Protein AF-A0A352SFR4-F1 (afdb_monomer)

Sequence (234 aa):
MTEWIQKQYVVAGIAAVCLVSMLVKCLIRHKYRAMLREVQDMGHSKHKLVKSMVMKFDACYKLKMGVPNVSLFVKKYLWHYRMMGLYMKTWENINGFCLVIVMAGSMASGIFAMMQGMSAAIVFSQLLAGVFA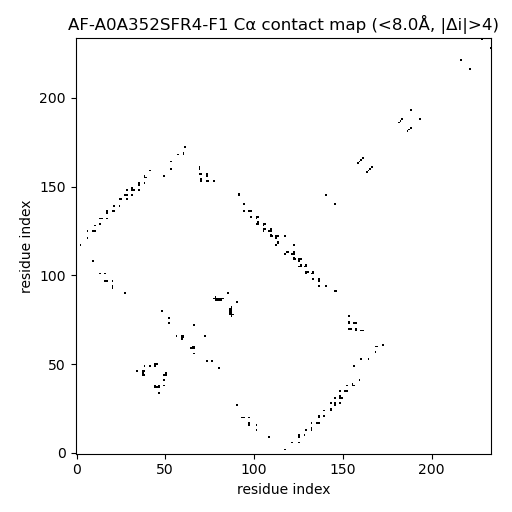TGVLLLIEYIANTSNLFDMLQVDITDYLENICKPRLENELFHAEHLSEYQREYFDKTPEQKVVDLDFSKKKTEPKKLTSEDLTFTKEEESVIREVIQEYLG

Secondary structure (DSSP, 8-state):
-HHHHHHHHHHHHHHHHHHHHHHHHHHHHHHHHHHHHHHHTTTT---HHHHHHHHHHHHHHHTT---S-HHHHHHHHHHT-EETTEEHHHHHHHHHHHHHHHHHHHHHHHHHHHHTT--HHHHHHHHHHHHHHHHHHHHHHHHH-HHHHHHHHHHHHHHHIIIIIHHHHHHHHHHHHHHHHHHHHHTSS-HHHHHHHHHHHTTS-------TT-----HHHHHHHHHHHHHHH-

Nearest PDB structures (foldseek):
  3ja6-assembly1_I  TM=2.612E-01  e=2.210E+00  Escherichia coli
  9csi-assembly1_A  TM=3.077E-01  e=6.516E+00  Acinetobacter baumannii

pLDDT: mean 76.62, std 15.19, range [31.52, 92.5]

Solvent-accessible surface area (backbone atoms only — not comparable to full-atom values): 13323 Å² total; per-residue (Å²): 112,68,70,62,54,53,52,50,53,54,54,51,49,55,51,49,52,53,50,50,53,51,53,52,49,50,52,50,45,52,51,51,51,52,50,44,57,40,52,77,41,57,93,78,36,82,48,68,67,61,50,51,51,53,53,53,53,50,51,32,50,75,69,72,48,69,74,92,53,55,62,61,52,50,50,56,55,57,56,71,35,59,58,95,85,39,39,51,68,55,66,67,47,47,60,59,54,50,42,52,52,44,48,54,49,21,53,52,51,26,52,52,36,53,76,72,67,50,61,68,70,59,32,51,51,42,41,50,50,26,56,51,50,43,53,51,52,51,49,50,50,65,72,57,39,58,65,60,55,50,53,50,44,53,49,53,53,32,48,47,44,62,72,50,47,44,56,53,51,50,50,54,49,52,52,51,50,52,52,50,50,51,45,47,70,72,68,66,51,52,72,72,55,55,56,53,52,57,62,64,60,73,78,69,82,88,87,83,90,80,77,97,78,84,81,80,72,51,78,65,57,56,48,53,54,49,50,53,49,49,68,77,74,100

Mean predicted aligned error: 14.7 Å

Radius of gyration: 34.77 Å; Cα contacts (8 Å, |Δi|>4): 137; chains: 1; bounding box: 80×28×108 Å

Structure (mmCIF, N/CA/C/O backbone):
data_AF-A0A352SFR4-F1
#
_entry.id   AF-A0A352SFR4-F1
#
loop_
_atom_site.group_PDB
_atom_site.id
_atom_site.type_symbol
_atom_site.label_atom_id
_atom_site.label_alt_id
_atom_site.label_comp_id
_atom_site.label_asym_id
_atom_site.label_entity_id
_atom_site.label_seq_id
_atom_site.pdbx_PDB_ins_code
_atom_site.Cartn_x
_atom_site.Cartn_y
_atom_site.Cartn_z
_atom_site.occupancy
_atom_site.B_iso_or_equiv
_atom_site.auth_seq_id
_atom_site.auth_comp_id
_atom_site.auth_asym_id
_atom_site.auth_atom_id
_atom_site.pdbx_PDB_model_num
ATOM 1 N N . MET A 1 1 ? 17.478 -5.584 -39.159 1.00 59.16 1 MET A N 1
ATOM 2 C CA . MET A 1 1 ? 16.161 -6.091 -38.693 1.00 59.16 1 MET A CA 1
ATOM 3 C C . MET A 1 1 ? 16.212 -6.612 -37.261 1.00 59.16 1 MET A C 1
ATOM 5 O O . MET A 1 1 ? 15.354 -6.239 -36.474 1.00 59.16 1 MET A O 1
ATOM 9 N N . THR A 1 2 ? 17.212 -7.417 -36.897 1.00 67.75 2 THR A N 1
ATOM 10 C CA . THR A 1 2 ? 17.372 -7.997 -35.550 1.00 67.75 2 THR A CA 1
ATOM 11 C C . THR A 1 2 ? 17.433 -6.952 -34.427 1.00 67.75 2 THR A C 1
ATOM 13 O O . THR A 1 2 ? 16.747 -7.108 -33.424 1.00 67.75 2 THR A O 1
ATOM 16 N N . GLU A 1 3 ? 18.148 -5.839 -34.620 1.00 66.38 3 GLU A N 1
ATOM 17 C CA . GLU A 1 3 ? 18.235 -4.748 -33.630 1.00 66.38 3 GLU A CA 1
ATOM 18 C C . GLU A 1 3 ? 16.887 -4.066 -33.331 1.00 66.38 3 GLU A C 1
ATOM 20 O O . GLU A 1 3 ? 16.575 -3.747 -32.183 1.00 66.38 3 GLU A O 1
ATOM 25 N N . TRP A 1 4 ? 16.054 -3.873 -34.358 1.00 67.44 4 TRP A N 1
ATOM 26 C CA . TRP A 1 4 ? 14.721 -3.275 -34.221 1.00 67.44 4 TRP A CA 1
ATOM 27 C C . TRP A 1 4 ? 13.765 -4.180 -33.446 1.00 67.44 4 TRP A C 1
ATOM 29 O O . TRP A 1 4 ? 12.994 -3.707 -32.613 1.00 67.44 4 TRP A O 1
ATOM 39 N N . ILE A 1 5 ? 13.858 -5.483 -33.696 1.00 72.31 5 ILE A N 1
ATOM 40 C CA . ILE A 1 5 ? 13.072 -6.507 -33.011 1.00 72.31 5 ILE A CA 1
ATOM 41 C C . ILE A 1 5 ? 13.469 -6.570 -31.527 1.00 72.31 5 ILE A C 1
ATOM 43 O O . ILE A 1 5 ? 12.603 -6.536 -30.655 1.00 72.31 5 ILE A O 1
ATOM 47 N N . GLN A 1 6 ? 14.771 -6.562 -31.222 1.00 69.06 6 GLN A N 1
ATOM 48 C CA . GLN A 1 6 ? 15.274 -6.552 -29.842 1.00 69.06 6 GLN A CA 1
ATOM 49 C C . GLN A 1 6 ? 14.828 -5.304 -29.065 1.00 69.06 6 GLN A C 1
ATOM 51 O O . GLN A 1 6 ? 14.366 -5.412 -27.929 1.00 69.06 6 GLN A O 1
ATOM 56 N N . LYS A 1 7 ? 14.878 -4.122 -29.692 1.00 72.31 7 LYS A N 1
ATOM 57 C CA . LYS A 1 7 ? 14.387 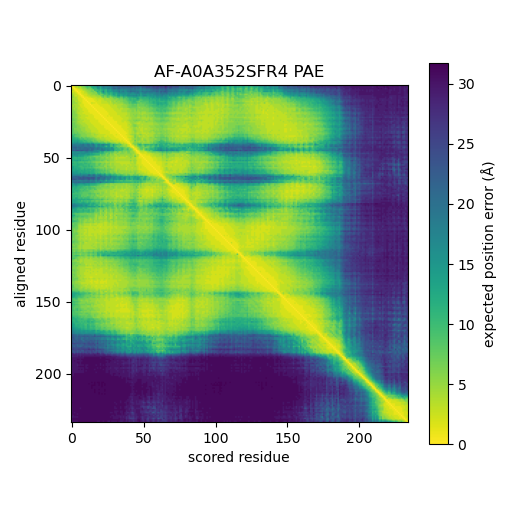-2.875 -29.086 1.00 72.31 7 LYS A CA 1
ATOM 58 C C . LYS A 1 7 ? 12.903 -2.960 -28.708 1.00 72.31 7 LYS A C 1
ATOM 60 O O . LYS A 1 7 ? 12.532 -2.536 -27.615 1.00 72.31 7 LYS A O 1
ATOM 65 N N . GLN A 1 8 ? 12.064 -3.514 -29.586 1.00 78.12 8 GLN A N 1
ATOM 66 C CA . GLN A 1 8 ? 10.624 -3.652 -29.340 1.00 78.12 8 GLN A CA 1
ATOM 67 C C . GLN A 1 8 ? 10.320 -4.596 -28.171 1.00 78.12 8 GLN A C 1
ATOM 69 O O . GLN A 1 8 ? 9.491 -4.256 -27.331 1.00 78.12 8 GLN A O 1
ATOM 74 N N . TYR A 1 9 ? 11.026 -5.725 -28.049 1.00 82.31 9 TYR A N 1
ATOM 75 C CA . TYR A 1 9 ? 10.818 -6.653 -26.930 1.00 82.31 9 TYR A CA 1
ATOM 76 C C . TYR A 1 9 ? 11.185 -6.052 -25.570 1.00 82.31 9 TYR A C 1
ATOM 78 O O . TYR A 1 9 ? 10.437 -6.225 -24.610 1.00 82.31 9 TYR A O 1
ATOM 86 N N . VAL A 1 10 ? 12.298 -5.314 -25.480 1.00 79.12 10 VAL A N 1
ATOM 87 C CA . VAL A 1 10 ? 12.719 -4.673 -24.219 1.00 79.12 10 VAL A CA 1
ATOM 88 C C . VAL A 1 10 ? 11.710 -3.609 -23.787 1.00 79.12 10 VAL A C 1
ATOM 90 O O . VAL A 1 10 ? 11.284 -3.592 -22.633 1.00 79.12 10 VAL A O 1
ATOM 93 N N . VAL A 1 11 ? 11.275 -2.753 -24.716 1.00 81.94 11 VAL A N 1
ATOM 94 C CA . VAL A 1 11 ? 10.284 -1.705 -24.427 1.00 81.94 11 VAL A CA 1
ATOM 95 C C . VAL A 1 11 ? 8.928 -2.313 -24.062 1.00 81.94 11 VAL A C 1
ATOM 97 O O . VAL A 1 11 ? 8.312 -1.877 -23.091 1.00 81.94 11 VAL A O 1
ATOM 100 N N . ALA A 1 12 ? 8.485 -3.351 -24.777 1.00 86.44 12 ALA A N 1
ATOM 101 C CA . ALA A 1 12 ? 7.255 -4.070 -24.454 1.00 86.44 12 ALA A CA 1
ATOM 102 C C . ALA A 1 12 ? 7.324 -4.735 -23.070 1.00 86.44 12 ALA A C 1
ATOM 104 O O . ALA A 1 12 ? 6.354 -4.678 -22.318 1.00 86.44 12 ALA A O 1
ATOM 105 N N . GLY A 1 13 ? 8.476 -5.305 -22.702 1.00 86.25 13 GLY A N 1
ATOM 106 C CA . GLY A 1 13 ? 8.706 -5.883 -21.379 1.00 86.25 13 GLY A CA 1
ATOM 107 C C . GLY A 1 13 ? 8.607 -4.846 -20.259 1.00 86.25 13 GLY A C 1
ATOM 108 O O . GLY A 1 13 ? 7.890 -5.061 -19.285 1.00 86.25 13 GLY A O 1
ATOM 109 N N . ILE A 1 14 ? 9.258 -3.688 -20.420 1.00 86.25 14 ILE A N 1
ATOM 110 C CA . ILE A 1 14 ? 9.179 -2.581 -19.452 1.00 86.25 14 ILE A CA 1
ATOM 111 C C . ILE A 1 14 ? 7.734 -2.076 -19.327 1.00 86.25 14 ILE A C 1
ATOM 113 O O . ILE A 1 14 ? 7.227 -1.923 -18.215 1.00 86.25 14 ILE A O 1
ATOM 117 N N . ALA A 1 15 ? 7.044 -1.877 -20.453 1.00 87.44 15 ALA A N 1
ATOM 118 C CA . ALA A 1 15 ? 5.648 -1.450 -20.461 1.00 87.44 15 ALA A CA 1
ATOM 119 C C . ALA A 1 15 ? 4.730 -2.466 -19.760 1.00 87.44 15 ALA A C 1
ATOM 121 O O . ALA A 1 15 ? 3.868 -2.073 -18.974 1.00 87.44 15 ALA A O 1
ATOM 122 N N . ALA A 1 16 ? 4.939 -3.766 -19.986 1.00 89.56 16 ALA A N 1
ATOM 123 C CA . ALA A 1 16 ? 4.186 -4.826 -19.323 1.00 89.56 16 ALA A CA 1
ATOM 124 C C . ALA A 1 16 ? 4.398 -4.813 -17.802 1.00 89.56 16 ALA A C 1
ATOM 126 O O . ALA A 1 16 ? 3.421 -4.887 -17.057 1.00 89.56 16 ALA A O 1
ATOM 127 N N . VAL A 1 17 ? 5.640 -4.649 -17.330 1.00 87.50 17 VAL A N 1
ATOM 128 C CA . VAL A 1 17 ? 5.937 -4.528 -15.892 1.00 87.50 17 VAL A CA 1
ATOM 129 C C . VAL A 1 17 ? 5.215 -3.320 -15.298 1.00 87.50 17 VAL A C 1
ATOM 131 O O . VAL A 1 17 ? 4.518 -3.469 -14.297 1.00 87.50 17 VAL A O 1
ATOM 134 N N . CYS A 1 18 ? 5.291 -2.151 -15.941 1.00 88.19 18 CYS A N 1
ATOM 135 C CA . CYS A 1 18 ? 4.589 -0.953 -15.480 1.00 88.19 18 CYS A CA 1
ATOM 136 C C . CYS A 1 18 ? 3.066 -1.146 -15.413 1.00 88.19 18 CYS A C 1
ATOM 138 O O . CYS A 1 18 ? 2.442 -0.754 -14.425 1.00 88.19 18 CYS A O 1
ATOM 140 N N . LEU A 1 19 ? 2.465 -1.777 -16.427 1.00 89.50 19 LEU A N 1
ATOM 141 C CA . LEU A 1 19 ? 1.029 -2.067 -16.449 1.00 89.50 19 LEU A CA 1
ATOM 142 C C . LEU A 1 19 ? 0.624 -3.027 -15.325 1.00 89.50 19 LEU A C 1
ATOM 144 O O . LEU A 1 19 ? -0.366 -2.778 -14.637 1.00 89.50 19 LEU A O 1
ATOM 148 N N . VAL A 1 20 ? 1.396 -4.089 -15.092 1.00 89.88 20 VAL A N 1
ATOM 149 C CA . VAL A 1 20 ? 1.134 -5.038 -14.000 1.00 89.88 20 VAL A CA 1
ATOM 150 C C . VAL A 1 20 ? 1.252 -4.346 -12.641 1.00 89.88 20 VAL A C 1
ATOM 152 O O . VAL A 1 20 ? 0.348 -4.482 -11.815 1.00 89.88 20 VAL A O 1
ATOM 155 N N . SER A 1 21 ? 2.298 -3.546 -12.417 1.00 87.06 21 SER A N 1
ATOM 156 C CA . SER A 1 21 ? 2.463 -2.762 -11.184 1.00 87.06 21 SER A CA 1
ATOM 157 C C . SER A 1 21 ? 1.282 -1.816 -10.947 1.00 87.06 21 SER A C 1
ATOM 159 O O . SER A 1 21 ? 0.776 -1.725 -9.825 1.00 87.06 21 SER A O 1
ATOM 161 N N . MET A 1 22 ? 0.791 -1.161 -12.005 1.00 88.44 22 MET A N 1
ATOM 162 C CA . MET A 1 22 ? -0.379 -0.284 -11.946 1.00 88.44 22 MET A CA 1
ATOM 163 C C . MET A 1 22 ? -1.651 -1.047 -11.555 1.00 88.44 22 MET A C 1
ATOM 165 O O . MET A 1 22 ? -2.373 -0.617 -10.652 1.00 88.44 22 MET A O 1
ATOM 169 N N . LEU A 1 23 ? -1.923 -2.187 -12.199 1.00 89.88 23 LEU A N 1
ATOM 170 C CA . LEU A 1 23 ? -3.093 -3.019 -11.901 1.00 89.88 23 LEU A CA 1
ATOM 171 C C . LEU A 1 23 ? -3.065 -3.517 -10.455 1.00 89.88 23 LEU A C 1
ATOM 173 O O . LEU A 1 23 ? -4.061 -3.400 -9.741 1.00 89.88 23 LEU A O 1
ATOM 177 N N . VAL A 1 24 ? -1.910 -3.999 -9.993 1.00 88.25 24 VAL A N 1
ATOM 178 C CA . VAL A 1 24 ? -1.715 -4.458 -8.613 1.00 88.25 24 VAL A CA 1
ATOM 179 C C . VAL A 1 24 ? -1.987 -3.326 -7.616 1.00 88.25 24 VAL A C 1
ATOM 181 O O . VAL A 1 24 ? -2.780 -3.508 -6.691 1.00 88.25 24 VAL A O 1
ATOM 184 N N . LYS A 1 25 ? -1.426 -2.125 -7.821 1.00 87.00 25 LYS A N 1
ATOM 185 C CA . LYS A 1 25 ? -1.688 -0.958 -6.954 1.00 87.00 25 LYS A CA 1
ATOM 186 C C . LYS A 1 25 ? -3.152 -0.524 -6.977 1.00 87.00 25 LYS A C 1
ATOM 188 O O . LYS A 1 25 ? -3.695 -0.175 -5.928 1.00 87.00 25 LYS A O 1
ATOM 193 N N . CYS A 1 26 ? -3.812 -0.595 -8.131 1.00 87.81 26 CYS A N 1
ATOM 194 C CA . CYS A 1 26 ? -5.237 -0.301 -8.246 1.00 87.81 26 CYS A CA 1
ATOM 195 C C . CYS A 1 26 ? -6.083 -1.276 -7.407 1.00 87.81 26 CYS A C 1
ATOM 197 O O . CYS A 1 26 ? -6.937 -0.844 -6.627 1.00 87.81 26 CYS A O 1
ATOM 199 N N . LEU A 1 27 ? -5.790 -2.580 -7.483 1.00 88.50 27 LEU A N 1
ATOM 200 C CA . LEU A 1 27 ? -6.461 -3.606 -6.680 1.00 88.50 27 LEU A CA 1
ATOM 201 C C . LEU A 1 27 ? -6.234 -3.399 -5.179 1.00 88.50 27 LEU A C 1
ATOM 203 O O . LEU A 1 27 ? -7.194 -3.444 -4.408 1.00 88.50 27 LEU A O 1
ATOM 207 N N . ILE A 1 28 ? -4.995 -3.122 -4.761 1.00 87.94 28 ILE A N 1
ATOM 208 C CA . ILE A 1 28 ? -4.659 -2.843 -3.356 1.00 87.94 28 ILE A CA 1
ATOM 209 C C . ILE A 1 28 ? -5.445 -1.631 -2.868 1.00 87.94 28 ILE A C 1
ATOM 211 O O . ILE A 1 28 ? -6.149 -1.717 -1.866 1.00 87.94 28 ILE A O 1
ATOM 215 N N . ARG A 1 29 ? -5.403 -0.515 -3.603 1.00 87.31 29 ARG A N 1
ATOM 216 C CA . ARG A 1 29 ? -6.140 0.702 -3.249 1.00 87.31 29 ARG A CA 1
ATOM 217 C C . ARG A 1 29 ? -7.638 0.442 -3.125 1.00 87.31 29 ARG A C 1
ATOM 219 O O . ARG A 1 29 ? -8.268 0.942 -2.194 1.00 87.31 29 ARG A O 1
ATOM 226 N N . HIS A 1 30 ? -8.213 -0.335 -4.041 1.00 87.50 30 HIS A N 1
ATOM 227 C CA . HIS A 1 30 ? -9.620 -0.713 -3.973 1.00 87.50 30 HIS A CA 1
ATOM 228 C C . HIS A 1 30 ? -9.925 -1.519 -2.701 1.00 87.50 30 HIS A C 1
ATOM 230 O O . HIS A 1 30 ? -10.881 -1.201 -1.996 1.00 87.50 30 HIS A O 1
ATOM 236 N N . LYS A 1 31 ? -9.087 -2.506 -2.356 1.00 86.12 31 LYS A N 1
ATOM 237 C CA . LYS A 1 31 ? -9.243 -3.306 -1.131 1.00 86.12 31 LYS A CA 1
ATOM 238 C C . LYS A 1 31 ? -9.077 -2.479 0.141 1.00 86.12 31 LYS A C 1
ATOM 240 O O . LYS A 1 31 ? -9.893 -2.623 1.044 1.00 86.12 31 LYS A O 1
ATOM 245 N N . TYR A 1 32 ? -8.096 -1.581 0.196 1.00 86.69 32 TYR A N 1
ATOM 246 C CA . TYR A 1 32 ? -7.936 -0.655 1.319 1.00 86.69 32 TYR A CA 1
ATOM 247 C C . TYR A 1 32 ? -9.144 0.269 1.467 1.00 86.69 32 TYR A C 1
ATOM 249 O O . TYR A 1 32 ? -9.627 0.446 2.576 1.00 86.69 32 TYR A O 1
ATOM 257 N N . ARG A 1 33 ? -9.686 0.818 0.371 1.00 86.00 33 ARG A N 1
ATOM 258 C CA . ARG A 1 33 ? -10.904 1.641 0.438 1.00 86.00 33 ARG A CA 1
ATOM 259 C C . ARG A 1 33 ? -12.130 0.854 0.885 1.00 86.00 33 ARG A C 1
ATOM 261 O O . ARG A 1 33 ? -12.936 1.395 1.633 1.00 86.00 33 ARG A O 1
ATOM 268 N N . ALA A 1 34 ? -12.287 -0.386 0.427 1.00 86.69 34 ALA A N 1
ATOM 269 C CA . ALA A 1 34 ? -13.361 -1.255 0.896 1.00 86.69 34 ALA A CA 1
ATOM 270 C C . ALA A 1 34 ? -13.227 -1.511 2.404 1.00 86.69 34 ALA A C 1
ATOM 272 O O . ALA A 1 34 ? -14.179 -1.308 3.147 1.00 86.69 34 ALA A O 1
ATOM 273 N N . MET A 1 35 ? -12.014 -1.832 2.862 1.00 84.81 35 MET A N 1
ATOM 274 C CA . MET A 1 35 ? -11.723 -2.033 4.278 1.00 84.81 35 MET A CA 1
ATOM 275 C C . MET A 1 35 ? -11.953 -0.765 5.109 1.00 84.81 35 MET A C 1
ATOM 277 O O . MET A 1 35 ? -12.516 -0.856 6.190 1.00 84.81 35 MET A O 1
ATOM 281 N N . LEU A 1 36 ? -11.570 0.411 4.604 1.00 86.31 36 LEU A N 1
ATOM 282 C CA . LEU A 1 36 ? -11.782 1.689 5.286 1.00 86.31 36 LEU A CA 1
ATOM 283 C C . LEU A 1 36 ? -13.277 1.989 5.458 1.00 86.31 36 LEU A C 1
ATOM 285 O O . LEU A 1 36 ? -13.705 2.361 6.540 1.00 86.31 36 LEU A O 1
ATOM 289 N N . ARG A 1 37 ? -14.093 1.740 4.425 1.00 84.38 37 ARG A N 1
ATOM 290 C CA . ARG A 1 37 ? -15.559 1.865 4.523 1.00 84.38 37 ARG A CA 1
ATOM 291 C C . ARG A 1 37 ? -16.151 0.909 5.553 1.00 84.38 37 ARG A C 1
ATOM 293 O O . ARG A 1 37 ? -17.041 1.288 6.298 1.00 84.38 37 ARG A O 1
ATOM 300 N N . GLU A 1 38 ? -15.648 -0.322 5.603 1.00 84.69 38 GLU A N 1
ATOM 301 C CA . GLU A 1 38 ? -16.076 -1.307 6.599 1.00 84.69 38 GLU A CA 1
ATOM 302 C C . GLU A 1 38 ? -15.592 -0.962 8.014 1.00 84.69 38 GLU A C 1
ATOM 304 O O . GLU A 1 38 ? -16.205 -1.399 8.982 1.00 84.69 38 GLU A O 1
ATOM 309 N N . VAL A 1 39 ? -14.502 -0.207 8.153 1.00 82.12 39 VAL A N 1
ATOM 310 C CA . VAL A 1 39 ? -14.025 0.315 9.437 1.00 82.12 39 VAL A CA 1
ATOM 311 C C . VAL A 1 39 ? -14.860 1.506 9.896 1.00 82.12 39 VAL A C 1
ATOM 313 O O . VAL A 1 39 ? -15.164 1.598 11.074 1.00 82.12 39 VAL A O 1
ATOM 316 N N . GLN A 1 40 ? -15.299 2.380 8.996 1.00 80.56 40 GLN A N 1
ATOM 317 C CA . GLN A 1 40 ? -16.155 3.509 9.375 1.00 80.56 40 GLN A CA 1
ATOM 318 C C . GLN A 1 40 ? -17.490 3.065 9.998 1.00 80.56 40 GLN A C 1
ATOM 320 O O . GLN A 1 40 ? -18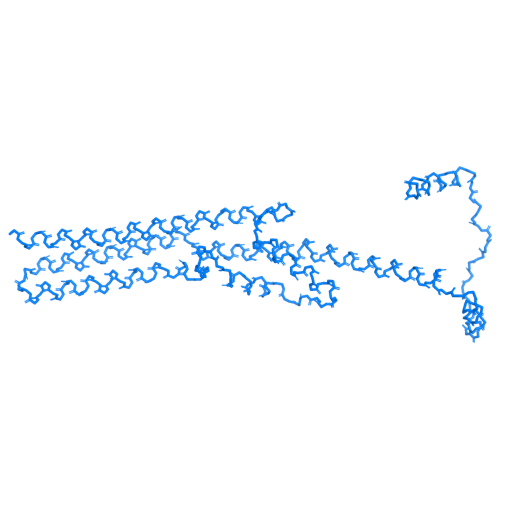.034 3.772 10.838 1.00 80.56 40 GLN A O 1
ATOM 325 N N . ASP A 1 41 ? -17.976 1.868 9.653 1.00 79.19 41 ASP A N 1
ATOM 326 C CA . ASP A 1 41 ? -19.139 1.226 10.279 1.00 79.19 41 ASP A CA 1
ATOM 327 C C . ASP A 1 41 ? -18.723 0.042 11.175 1.00 79.19 41 ASP A C 1
ATOM 329 O O . ASP A 1 41 ? -19.243 -1.068 11.071 1.00 79.19 41 ASP A O 1
ATOM 333 N N . MET A 1 42 ? -17.725 0.239 12.047 1.00 71.31 42 MET A N 1
ATOM 334 C CA . MET A 1 42 ? -17.212 -0.798 12.961 1.00 71.31 42 MET A CA 1
ATOM 335 C C . MET A 1 42 ? -18.290 -1.465 13.825 1.00 71.31 42 MET A C 1
ATOM 337 O O . MET A 1 42 ? -18.163 -2.654 14.126 1.00 71.31 42 MET A O 1
ATOM 341 N N . GLY A 1 43 ? -19.336 -0.722 14.207 1.00 67.12 43 GLY A N 1
ATOM 342 C CA . GLY A 1 43 ? -20.435 -1.220 15.038 1.00 67.12 43 GLY A CA 1
ATOM 343 C C . GLY A 1 43 ? -21.202 -2.378 14.393 1.00 67.12 43 GLY A C 1
ATOM 344 O O . GLY A 1 43 ? -21.587 -3.322 15.083 1.00 67.12 43 GLY A O 1
ATOM 345 N N . HIS A 1 44 ? -21.341 -2.361 13.063 1.00 64.81 44 HIS A N 1
ATOM 346 C CA . HIS A 1 44 ? -22.000 -3.416 12.283 1.00 64.81 44 HIS A CA 1
ATOM 347 C C . HIS A 1 44 ? -21.065 -4.126 11.287 1.00 64.81 44 HIS A C 1
ATOM 349 O O . HIS A 1 44 ? -21.499 -4.989 10.513 1.00 64.81 44 HIS A O 1
ATOM 355 N N . SER A 1 45 ? -19.770 -3.802 11.318 1.00 70.19 45 SER A N 1
ATOM 356 C CA . SER A 1 45 ? -18.777 -4.271 10.357 1.00 70.19 45 SER A CA 1
ATOM 357 C C . SER A 1 45 ? -18.664 -5.791 10.320 1.00 70.19 45 SER A C 1
ATOM 359 O O . SER A 1 45 ? -18.467 -6.470 11.332 1.00 70.19 45 SER A O 1
ATOM 361 N N . LYS A 1 46 ? -18.700 -6.341 9.104 1.00 61.81 46 LYS A N 1
ATOM 362 C CA . LYS A 1 46 ? -18.470 -7.770 8.849 1.00 61.81 46 LYS A CA 1
ATOM 363 C C . LYS A 1 46 ? -16.989 -8.104 8.637 1.00 61.81 46 LYS A C 1
ATOM 365 O O . LYS A 1 46 ? -16.657 -9.283 8.482 1.00 61.81 46 LYS A O 1
ATOM 370 N N . HIS A 1 47 ? -16.087 -7.116 8.641 1.00 77.00 47 HIS A N 1
ATOM 371 C CA . HIS A 1 47 ? -14.684 -7.362 8.320 1.00 77.00 47 HIS A CA 1
ATOM 372 C C . HIS A 1 47 ? -13.998 -8.215 9.396 1.00 77.00 47 HIS A C 1
ATOM 374 O O . HIS A 1 47 ? -13.926 -7.849 10.573 1.00 77.00 47 HIS A O 1
ATOM 380 N N . LYS A 1 48 ? -13.409 -9.346 8.987 1.00 80.12 48 LYS A N 1
ATOM 381 C CA . LYS A 1 48 ? -12.793 -10.326 9.901 1.00 80.12 48 LYS A CA 1
ATOM 382 C C . LYS A 1 48 ? -11.698 -9.721 10.791 1.00 80.12 48 LYS A C 1
ATOM 384 O O . LYS A 1 48 ? -11.599 -10.091 11.959 1.00 80.12 48 LYS A O 1
ATOM 389 N N . LEU A 1 49 ? -10.881 -8.805 10.260 1.00 78.31 49 LEU A N 1
ATOM 390 C CA . LEU A 1 49 ? -9.809 -8.163 11.035 1.00 78.31 49 LEU A CA 1
ATOM 391 C C . LEU A 1 49 ? -10.359 -7.239 12.120 1.00 78.31 49 LEU A C 1
ATOM 393 O O . LEU A 1 49 ? -9.899 -7.319 13.255 1.00 78.31 49 LEU A O 1
ATOM 397 N N . VAL A 1 50 ? -11.346 -6.410 11.781 1.00 80.44 50 VAL A N 1
ATOM 398 C CA . VAL A 1 50 ? -11.948 -5.450 12.715 1.00 80.44 50 VAL A CA 1
ATOM 399 C C . VAL A 1 50 ? -12.599 -6.206 13.858 1.00 80.44 50 VAL A C 1
ATOM 401 O O . VAL A 1 50 ? -12.254 -6.007 15.020 1.00 80.44 50 VAL A O 1
ATOM 404 N N . LYS A 1 51 ? -13.432 -7.190 13.511 1.00 83.38 51 LYS A N 1
ATOM 405 C CA . LYS A 1 51 ? -14.091 -8.064 14.476 1.00 83.38 51 LYS A CA 1
ATOM 406 C C . LYS A 1 51 ? -13.087 -8.772 15.389 1.00 83.38 51 LYS A C 1
ATOM 408 O O . LYS A 1 51 ? -13.298 -8.858 16.594 1.00 83.38 51 LYS A O 1
ATOM 413 N N . SER A 1 52 ? -11.979 -9.268 14.832 1.00 83.31 52 SER A N 1
ATOM 414 C CA . SER A 1 52 ? -10.932 -9.908 15.632 1.00 83.31 52 SER A CA 1
ATOM 415 C C . SER A 1 52 ? -10.210 -8.932 16.559 1.00 83.31 52 SER A C 1
ATOM 417 O O . SER A 1 52 ? -9.815 -9.361 17.639 1.00 83.31 52 SER A O 1
ATOM 419 N N . MET A 1 53 ? -9.984 -7.677 16.159 1.00 84.25 53 MET A N 1
ATOM 420 C CA . MET A 1 53 ? -9.376 -6.679 17.044 1.00 84.25 53 MET A CA 1
ATOM 421 C C . MET A 1 53 ? -10.322 -6.311 18.180 1.00 84.25 53 MET A C 1
ATOM 423 O O . MET A 1 53 ? -9.902 -6.369 19.330 1.00 84.25 53 MET A O 1
ATOM 427 N N . VAL A 1 54 ? -11.593 -6.033 17.872 1.00 84.56 54 VAL A N 1
ATOM 428 C CA . VAL A 1 54 ? -12.621 -5.716 18.875 1.00 84.56 54 VAL A CA 1
ATOM 429 C C . VAL A 1 54 ? -12.774 -6.865 19.875 1.00 84.56 54 VAL A C 1
ATOM 431 O O . VAL A 1 54 ? -12.723 -6.629 21.075 1.00 84.56 54 VAL A O 1
ATOM 434 N N . MET A 1 55 ? -12.856 -8.120 19.414 1.00 84.19 55 MET A N 1
ATOM 435 C CA . MET A 1 55 ? -12.933 -9.285 20.312 1.00 84.19 55 MET A CA 1
ATOM 436 C C . MET A 1 55 ? -11.708 -9.421 21.225 1.00 84.19 55 MET A C 1
ATOM 438 O O . MET A 1 55 ? -11.842 -9.768 22.395 1.00 84.19 55 MET A O 1
ATOM 442 N N . LYS A 1 56 ? -10.501 -9.167 20.707 1.00 83.62 56 LYS A N 1
ATOM 443 C CA . LYS A 1 56 ? -9.277 -9.228 21.520 1.00 83.62 56 LYS A CA 1
ATOM 444 C C . LYS A 1 56 ? -9.206 -8.088 22.529 1.00 83.62 56 LYS A C 1
ATOM 446 O O . LYS A 1 56 ? -8.735 -8.301 23.638 1.00 83.62 56 LYS A O 1
ATOM 451 N N . PHE A 1 57 ? -9.670 -6.906 22.138 1.00 85.06 57 PHE A N 1
ATOM 452 C CA . PHE A 1 57 ? -9.769 -5.749 23.017 1.00 85.06 57 PHE A CA 1
ATOM 453 C C . PHE A 1 57 ? -10.759 -6.012 24.160 1.00 85.06 57 PHE A C 1
ATOM 455 O O . PHE A 1 57 ? -10.416 -5.814 25.321 1.00 85.06 57 PHE A O 1
ATOM 462 N N . ASP A 1 58 ? -11.929 -6.571 23.841 1.00 83.50 58 ASP A N 1
ATOM 463 C CA . ASP A 1 58 ? -12.939 -6.983 24.820 1.00 83.50 58 ASP A CA 1
ATOM 464 C C . ASP A 1 58 ? -12.423 -8.044 25.797 1.00 83.50 58 ASP A C 1
ATOM 466 O O . ASP A 1 58 ? -12.551 -7.904 27.013 1.00 83.50 58 ASP A O 1
ATOM 470 N N . ALA A 1 59 ? -11.719 -9.057 25.290 1.00 83.19 59 ALA A N 1
ATOM 471 C CA . ALA A 1 59 ? -11.077 -10.054 26.139 1.00 83.19 59 ALA A CA 1
ATOM 472 C C . ALA A 1 59 ? -10.052 -9.443 27.116 1.00 83.19 59 ALA A C 1
ATOM 474 O O . ALA A 1 59 ? -9.996 -9.862 28.269 1.00 83.19 59 ALA A O 1
ATOM 475 N N . CYS A 1 60 ? -9.257 -8.449 26.696 1.00 81.50 60 CYS A N 1
ATOM 476 C CA . CYS A 1 60 ? -8.297 -7.780 27.583 1.00 81.50 60 CYS A CA 1
ATOM 477 C C . CYS A 1 60 ? -8.992 -7.053 28.746 1.00 81.50 60 CYS A C 1
ATOM 479 O O . CYS A 1 60 ? -8.595 -7.218 29.900 1.00 81.50 60 CYS A O 1
ATOM 481 N N . TYR A 1 61 ? -10.067 -6.319 28.455 1.00 81.25 61 TYR A N 1
ATOM 482 C CA . TYR A 1 61 ? -10.846 -5.605 29.469 1.00 81.25 61 TYR A CA 1
ATOM 483 C C . TYR A 1 61 ? -11.589 -6.554 30.418 1.00 81.25 61 TYR A C 1
ATOM 485 O O . TYR A 1 61 ? -11.552 -6.351 31.630 1.00 81.25 61 TYR A O 1
ATOM 493 N N . LYS A 1 62 ? -12.163 -7.654 29.910 1.00 77.12 62 LYS A N 1
ATOM 494 C CA . LYS A 1 62 ? -12.776 -8.708 30.743 1.00 77.12 62 LYS A CA 1
ATOM 495 C C . LYS A 1 62 ? -11.788 -9.374 31.701 1.00 77.12 62 LYS A C 1
ATOM 497 O O . LYS A 1 62 ? -12.169 -9.781 32.792 1.00 77.12 62 LYS A O 1
ATOM 502 N N . LEU A 1 63 ? -10.513 -9.457 31.322 1.00 76.94 63 LEU A N 1
ATOM 503 C CA . LEU A 1 63 ? -9.435 -9.974 32.172 1.00 76.94 63 LEU A CA 1
ATOM 504 C C . LEU A 1 63 ? -8.886 -8.931 33.166 1.00 76.94 63 LEU A C 1
ATOM 506 O O . LEU A 1 63 ? -7.857 -9.182 33.790 1.00 76.94 63 LEU A O 1
ATOM 510 N N . LYS A 1 64 ? -9.527 -7.756 33.294 1.00 66.56 64 LYS A N 1
ATOM 511 C CA . LYS A 1 64 ? -9.071 -6.596 34.089 1.00 66.56 64 LYS A CA 1
ATOM 512 C C . LYS A 1 64 ? -7.661 -6.098 33.731 1.00 66.56 64 LYS A C 1
ATOM 514 O O . LYS A 1 64 ? -7.069 -5.303 34.457 1.00 66.56 64 LYS A O 1
ATOM 519 N N . MET A 1 65 ? -7.122 -6.526 32.590 1.00 70.44 65 MET A N 1
ATOM 520 C CA . MET A 1 65 ? -5.863 -6.046 32.031 1.00 70.44 65 MET A CA 1
ATOM 521 C C . MET A 1 65 ? -6.195 -5.003 30.965 1.00 70.44 65 MET A C 1
ATOM 523 O O . MET A 1 65 ? -6.279 -5.310 29.776 1.00 70.44 65 MET A O 1
ATOM 527 N N . GLY A 1 66 ? -6.433 -3.764 31.402 1.00 66.50 66 GLY A N 1
ATOM 528 C CA . GLY A 1 66 ? -6.658 -2.643 30.490 1.00 66.50 66 GLY A CA 1
ATOM 529 C C . GLY A 1 66 ? -5.505 -2.487 29.491 1.00 66.50 66 GLY A C 1
ATOM 530 O O . GLY A 1 66 ? -4.358 -2.830 29.781 1.00 66.50 66 GLY A O 1
ATOM 531 N N . VAL A 1 67 ? -5.802 -1.973 28.296 1.00 78.25 67 VAL A N 1
ATOM 532 C CA . VAL A 1 67 ? -4.781 -1.716 27.270 1.00 78.25 67 VAL A CA 1
ATOM 533 C C . VAL A 1 67 ? -4.246 -0.293 27.466 1.00 78.25 67 VAL A C 1
ATOM 535 O O . VAL A 1 67 ? -4.961 0.655 27.149 1.00 78.25 67 VAL A O 1
ATOM 538 N N . PRO A 1 68 ? -3.003 -0.098 27.956 1.00 75.81 68 PRO A N 1
ATOM 539 C CA . PRO A 1 68 ? -2.493 1.240 28.261 1.00 75.81 68 PRO A CA 1
ATOM 540 C C . PRO A 1 68 ? -2.275 2.099 27.007 1.00 75.81 68 PRO A C 1
ATOM 542 O O . PRO A 1 68 ? -2.406 3.312 27.078 1.00 75.81 68 PRO A O 1
ATOM 545 N N . ASN A 1 69 ? -1.963 1.480 25.859 1.00 83.69 69 ASN A N 1
ATOM 546 C CA . ASN A 1 69 ? -1.757 2.168 24.581 1.00 83.69 69 ASN A CA 1
ATOM 547 C C . ASN A 1 69 ? -2.543 1.478 23.457 1.00 83.69 69 ASN A C 1
ATOM 549 O O . ASN A 1 69 ? -2.064 0.504 22.861 1.00 83.69 69 ASN A O 1
ATOM 553 N N . VAL A 1 70 ? -3.739 1.984 23.152 1.00 85.12 70 VAL A N 1
ATOM 554 C CA . VAL A 1 70 ? -4.628 1.394 22.136 1.00 85.12 70 VAL A CA 1
ATOM 555 C C . VAL A 1 70 ? -4.049 1.568 20.730 1.00 85.12 70 VAL A C 1
ATOM 557 O O . VAL A 1 70 ? -4.005 0.610 19.961 1.00 85.12 70 VAL A O 1
ATOM 560 N N . SER A 1 71 ? -3.478 2.732 20.416 1.00 85.69 71 SER A N 1
ATOM 561 C CA . SER A 1 71 ? -2.829 2.999 19.122 1.00 85.69 71 SER A CA 1
ATOM 562 C C . SER A 1 71 ? -1.696 2.012 18.781 1.00 85.69 71 SER A C 1
ATOM 564 O O . SER A 1 71 ? -1.596 1.532 17.647 1.00 85.69 71 SER A O 1
ATOM 566 N N . LEU A 1 72 ? -0.859 1.646 19.763 1.00 85.69 72 LEU A N 1
ATOM 567 C CA . LEU A 1 72 ? 0.212 0.650 19.602 1.00 85.69 72 LEU A CA 1
ATOM 568 C C . LEU A 1 72 ? -0.338 -0.770 19.458 1.00 85.69 72 LEU A C 1
ATOM 570 O O . LEU A 1 72 ? 0.184 -1.556 18.661 1.00 85.69 72 LEU A O 1
ATOM 574 N N . PHE A 1 73 ? -1.396 -1.092 20.205 1.00 86.81 73 PHE A N 1
ATOM 575 C CA . PHE A 1 73 ? -2.116 -2.352 20.062 1.00 86.81 73 PHE A CA 1
ATOM 576 C C . PHE A 1 73 ? -2.635 -2.499 18.628 1.00 86.81 73 PHE A C 1
ATOM 578 O O . PHE A 1 73 ? -2.276 -3.465 17.952 1.00 86.81 73 PHE A O 1
ATOM 585 N N . VAL A 1 74 ? -3.375 -1.508 18.122 1.00 87.69 74 VAL A N 1
ATOM 586 C CA . VAL A 1 74 ? -3.915 -1.499 16.754 1.00 87.69 74 VAL A CA 1
ATOM 587 C C . VAL A 1 74 ? -2.794 -1.652 15.734 1.00 87.69 74 VAL A C 1
ATOM 589 O O . VAL A 1 74 ? -2.850 -2.560 14.903 1.00 87.69 74 VAL A O 1
ATOM 592 N N . LYS A 1 75 ? -1.728 -0.846 15.843 1.00 87.12 75 LYS A N 1
ATOM 593 C CA . LYS A 1 75 ? -0.574 -0.898 14.932 1.00 87.12 75 LYS A CA 1
ATOM 594 C C . LYS A 1 75 ? 0.028 -2.299 14.836 1.00 87.12 75 LYS A C 1
ATOM 596 O O . LYS A 1 75 ? 0.287 -2.781 13.733 1.00 87.12 75 LYS A O 1
ATOM 601 N N . LYS A 1 76 ? 0.211 -2.979 15.974 1.00 86.69 76 LYS A N 1
ATOM 602 C CA . LYS A 1 76 ? 0.763 -4.342 16.029 1.00 86.69 76 LYS A CA 1
ATOM 603 C C . LYS A 1 76 ? -0.102 -5.340 15.255 1.00 86.69 76 LYS A C 1
ATOM 605 O O . LYS A 1 76 ? 0.435 -6.155 14.506 1.00 86.69 76 LYS A O 1
ATOM 610 N N . TYR A 1 77 ? -1.425 -5.278 15.405 1.00 83.75 77 TYR A N 1
ATOM 611 C CA . TYR A 1 77 ? -2.327 -6.182 14.686 1.00 83.75 77 TYR A CA 1
ATOM 612 C C . TYR A 1 77 ? -2.466 -5.829 13.204 1.00 83.75 77 TYR A C 1
ATOM 614 O O . TYR A 1 77 ? -2.540 -6.737 12.377 1.00 83.75 77 TYR A O 1
ATOM 622 N N . LEU A 1 78 ? -2.451 -4.540 12.858 1.00 84.81 78 LEU A N 1
ATOM 623 C CA . LEU A 1 78 ? -2.511 -4.069 11.473 1.00 84.81 78 LEU A CA 1
ATOM 624 C C . LEU A 1 78 ? -1.262 -4.495 10.686 1.00 84.81 78 LEU A C 1
ATOM 626 O O . LEU A 1 78 ? -1.376 -4.965 9.557 1.00 84.81 78 LEU A O 1
ATOM 630 N N . TRP A 1 79 ? -0.078 -4.418 11.304 1.00 81.94 79 TRP A N 1
ATOM 631 C CA . TRP A 1 79 ? 1.180 -4.890 10.710 1.00 81.94 79 TRP A CA 1
ATOM 632 C C . TRP A 1 79 ? 1.209 -6.395 10.463 1.00 81.94 79 TRP A C 1
ATOM 634 O O . TRP A 1 79 ? 1.728 -6.844 9.442 1.00 81.94 79 TRP A O 1
ATOM 644 N N . HIS A 1 80 ? 0.660 -7.184 11.387 1.00 82.06 80 HIS A N 1
ATOM 645 C CA . HIS A 1 80 ? 0.661 -8.641 11.266 1.00 82.06 80 HIS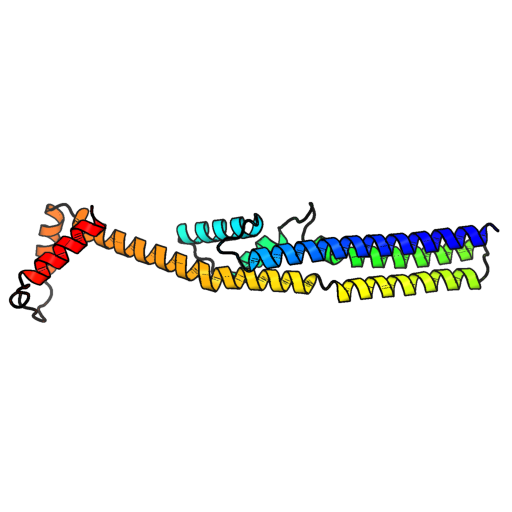 A CA 1
ATOM 646 C C . HIS A 1 80 ? -0.457 -9.176 10.359 1.00 82.06 80 HIS A C 1
ATOM 648 O O . HIS A 1 80 ? -0.535 -10.382 10.110 1.00 82.06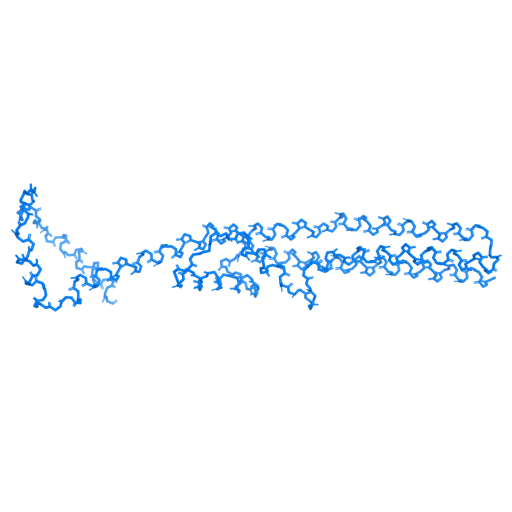 80 HIS A O 1
ATOM 654 N N . TYR A 1 81 ? -1.326 -8.298 9.856 1.00 82.56 81 TYR A N 1
ATOM 655 C CA . TYR A 1 81 ? -2.389 -8.692 8.952 1.00 82.56 81 TYR A CA 1
ATOM 656 C C . TYR A 1 81 ? -1.845 -9.053 7.571 1.00 82.56 81 TYR A C 1
ATOM 658 O O . TYR A 1 81 ? -1.066 -8.313 6.963 1.00 82.56 81 TYR A O 1
ATOM 666 N N . ARG A 1 82 ? -2.302 -10.200 7.061 1.00 78.25 82 ARG A N 1
ATOM 667 C CA . ARG A 1 82 ? -1.987 -10.668 5.713 1.00 78.25 82 ARG A CA 1
ATOM 668 C C . ARG A 1 82 ? -3.160 -10.393 4.784 1.00 78.25 82 ARG A C 1
ATOM 670 O O . ARG A 1 82 ? -4.177 -11.082 4.852 1.00 78.25 82 ARG A O 1
ATOM 677 N N . MET A 1 83 ? -3.002 -9.420 3.892 1.00 70.38 83 MET A N 1
ATOM 678 C CA . MET A 1 83 ? -3.924 -9.202 2.779 1.00 70.38 83 MET A CA 1
ATOM 679 C C . MET A 1 83 ? -3.433 -10.037 1.593 1.00 70.38 83 MET A C 1
ATOM 681 O O . MET A 1 83 ? -2.276 -9.924 1.202 1.00 70.38 83 MET A O 1
ATOM 685 N N . MET A 1 84 ? -4.279 -10.909 1.033 1.00 69.06 84 MET A N 1
ATOM 686 C CA . MET A 1 84 ? -3.914 -11.754 -0.121 1.00 69.06 84 MET A CA 1
ATOM 687 C C . MET A 1 84 ? -2.604 -12.558 0.098 1.00 69.06 84 MET A C 1
ATOM 689 O O . MET A 1 84 ? -1.778 -12.697 -0.795 1.00 69.06 84 MET A O 1
ATOM 693 N N . GLY A 1 85 ? -2.386 -13.060 1.321 1.00 72.31 85 GLY A N 1
ATOM 694 C CA . GLY A 1 85 ? -1.240 -13.917 1.671 1.00 72.31 85 GLY A CA 1
ATOM 695 C C . GLY A 1 85 ? 0.064 -13.193 2.038 1.00 72.31 85 GLY A C 1
ATOM 696 O O . GLY A 1 85 ? 0.901 -13.795 2.707 1.00 72.31 85 GLY A O 1
ATOM 697 N N . LEU A 1 86 ? 0.214 -11.907 1.701 1.00 78.88 86 LEU A N 1
ATOM 698 C CA . LEU A 1 86 ? 1.377 -11.082 2.059 1.00 78.88 86 LEU A CA 1
ATOM 699 C C . LEU A 1 86 ? 1.024 -10.044 3.129 1.00 78.88 86 LEU A C 1
ATOM 701 O O . LEU A 1 86 ? -0.132 -9.644 3.276 1.00 78.88 86 LEU A O 1
ATOM 705 N N . TYR A 1 87 ? 2.026 -9.598 3.888 1.00 79.44 87 TYR A N 1
ATOM 706 C CA . TYR A 1 87 ? 1.839 -8.544 4.885 1.00 79.44 87 TYR A CA 1
ATOM 707 C C . TYR A 1 87 ? 1.476 -7.217 4.211 1.00 79.44 87 TYR A C 1
ATOM 709 O O . TYR A 1 87 ? 2.012 -6.890 3.152 1.00 79.44 87 TYR A O 1
ATOM 717 N N . MET A 1 88 ? 0.615 -6.425 4.857 1.00 75.94 88 MET A N 1
ATOM 718 C CA . MET A 1 88 ? 0.221 -5.081 4.395 1.00 75.94 88 MET A CA 1
ATOM 719 C C . MET A 1 88 ? 1.436 -4.223 4.012 1.00 75.94 88 MET A C 1
ATOM 721 O O . MET A 1 88 ? 1.467 -3.611 2.948 1.00 75.94 88 MET A O 1
ATOM 725 N N . LYS A 1 89 ? 2.502 -4.281 4.822 1.00 75.44 89 LYS A N 1
ATOM 726 C CA . LYS A 1 89 ? 3.736 -3.529 4.567 1.00 75.44 89 LYS A CA 1
ATOM 727 C C . LYS A 1 89 ? 4.480 -3.979 3.306 1.00 75.44 89 LYS A C 1
ATOM 729 O O . LYS A 1 89 ? 5.114 -3.171 2.636 1.00 75.44 89 LYS A O 1
ATOM 734 N N . THR A 1 90 ? 4.398 -5.259 2.954 1.00 81.56 90 THR A N 1
ATOM 735 C CA . THR A 1 90 ? 5.025 -5.784 1.735 1.00 81.56 90 THR A CA 1
ATOM 736 C C . THR A 1 90 ? 4.346 -5.223 0.488 1.00 81.56 90 THR A C 1
ATOM 738 O O . THR A 1 90 ? 5.038 -4.873 -0.462 1.00 81.56 90 THR A O 1
ATOM 741 N N . TRP A 1 91 ? 3.017 -5.070 0.508 1.00 81.69 91 TRP A N 1
ATOM 742 C CA . TRP A 1 91 ? 2.244 -4.497 -0.600 1.00 81.69 91 TRP A CA 1
ATOM 743 C C . TRP A 1 91 ? 2.596 -3.035 -0.893 1.00 81.69 91 TRP A C 1
ATOM 745 O O . TRP A 1 91 ? 2.599 -2.626 -2.055 1.00 81.69 91 TRP A O 1
ATOM 755 N N . GLU A 1 92 ? 2.943 -2.259 0.135 1.00 78.94 92 GLU A N 1
ATOM 756 C CA . GLU A 1 92 ? 3.434 -0.888 -0.041 1.00 78.94 92 GLU A CA 1
ATOM 757 C C . GLU A 1 92 ? 4.757 -0.872 -0.818 1.00 78.94 92 GLU A C 1
ATOM 759 O O . GLU A 1 92 ? 4.897 -0.110 -1.775 1.00 78.94 92 GLU A O 1
ATOM 764 N N . ASN A 1 93 ? 5.670 -1.790 -0.489 1.00 83.31 93 ASN A N 1
ATOM 765 C CA . ASN A 1 93 ? 7.024 -1.837 -1.045 1.00 83.31 93 ASN A CA 1
ATOM 766 C C . ASN A 1 93 ? 7.129 -2.479 -2.442 1.00 83.31 93 ASN A C 1
ATOM 768 O O . ASN A 1 93 ? 8.190 -2.391 -3.061 1.00 83.31 93 ASN A O 1
ATOM 772 N N . ILE A 1 94 ? 6.069 -3.106 -2.972 1.00 83.62 94 ILE A N 1
ATOM 773 C CA . ILE A 1 94 ? 6.094 -3.773 -4.293 1.00 83.62 94 ILE A CA 1
ATOM 774 C C . ILE A 1 94 ? 6.553 -2.835 -5.405 1.00 83.62 94 ILE A C 1
ATOM 776 O O . ILE A 1 94 ? 7.343 -3.233 -6.256 1.00 83.62 94 ILE A O 1
ATOM 780 N N . ASN A 1 95 ? 6.106 -1.582 -5.387 1.00 84.06 95 ASN A N 1
ATOM 781 C CA . ASN A 1 95 ? 6.494 -0.630 -6.421 1.00 84.06 95 ASN A CA 1
ATOM 782 C C . ASN A 1 95 ? 7.973 -0.235 -6.312 1.00 84.06 95 ASN A C 1
ATOM 784 O O . ASN A 1 95 ? 8.638 -0.063 -7.327 1.00 84.06 95 ASN A O 1
ATOM 788 N N . GLY A 1 96 ? 8.517 -0.194 -5.091 1.00 86.38 96 GLY A N 1
ATOM 789 C CA . GLY A 1 96 ? 9.954 -0.041 -4.866 1.00 86.38 96 GLY A CA 1
ATOM 790 C C . GLY A 1 96 ? 10.754 -1.192 -5.479 1.00 86.38 96 GLY A C 1
ATOM 791 O O . GLY A 1 96 ? 11.735 -0.952 -6.178 1.00 86.38 96 GLY A O 1
ATOM 792 N N . PHE A 1 97 ? 10.297 -2.439 -5.312 1.00 87.88 97 PHE A N 1
ATOM 793 C CA . PHE A 1 97 ? 10.914 -3.591 -5.979 1.00 87.88 97 PHE A CA 1
ATOM 794 C C . PHE A 1 97 ? 10.802 -3.506 -7.509 1.00 87.88 97 PHE A C 1
ATOM 796 O O . PHE A 1 97 ? 11.793 -3.729 -8.203 1.00 87.88 97 PHE A O 1
ATOM 803 N N . CYS A 1 98 ? 9.636 -3.134 -8.046 1.00 87.94 98 CYS A N 1
ATOM 804 C CA . CYS A 1 98 ? 9.450 -2.936 -9.486 1.00 87.94 98 CYS A CA 1
ATOM 805 C C . CYS A 1 98 ? 10.366 -1.839 -10.042 1.00 87.94 98 CYS A C 1
ATOM 807 O O . CYS A 1 98 ? 10.964 -2.029 -11.098 1.00 87.94 98 CYS A O 1
ATOM 809 N N . LEU A 1 99 ? 10.530 -0.728 -9.321 1.00 90.75 99 LEU A N 1
ATOM 810 C CA . LEU A 1 99 ? 11.422 0.366 -9.701 1.00 90.75 99 LEU A CA 1
ATOM 811 C C . LEU A 1 99 ? 12.867 -0.122 -9.818 1.00 90.75 99 LEU A C 1
ATOM 813 O O . LEU A 1 99 ? 13.510 0.125 -10.837 1.00 90.75 99 LEU A O 1
ATOM 817 N N . VAL A 1 100 ? 13.358 -0.864 -8.820 1.00 91.38 100 VAL A N 1
ATOM 818 C CA . VAL A 1 100 ? 14.718 -1.426 -8.838 1.00 91.38 100 VAL A CA 1
ATOM 819 C C . VAL A 1 100 ? 14.904 -2.380 -10.017 1.00 91.38 100 VAL A C 1
ATOM 821 O O . VAL A 1 100 ? 15.915 -2.292 -10.711 1.00 91.38 100 VAL A O 1
ATOM 824 N N . ILE A 1 101 ? 13.923 -3.246 -10.293 1.00 90.38 101 ILE A N 1
ATOM 825 C CA . ILE A 1 101 ? 13.974 -4.183 -11.426 1.00 90.38 101 ILE A CA 1
ATOM 826 C C . ILE A 1 101 ? 14.009 -3.431 -12.760 1.00 90.38 101 ILE A C 1
ATOM 828 O O . ILE A 1 101 ? 14.812 -3.773 -13.626 1.00 90.38 101 ILE A O 1
ATOM 832 N N . VAL A 1 102 ? 13.186 -2.393 -12.933 1.00 90.88 102 VAL A N 1
ATOM 833 C CA . VAL A 1 102 ? 13.165 -1.593 -14.167 1.00 90.88 102 VAL A CA 1
ATOM 834 C C . VAL A 1 102 ? 14.469 -0.809 -14.340 1.00 90.88 102 VAL A C 1
ATOM 836 O O . VAL A 1 102 ? 15.029 -0.806 -15.436 1.00 90.88 102 VAL A O 1
ATOM 839 N N . MET A 1 103 ? 15.010 -0.207 -13.274 1.00 91.25 103 MET A N 1
ATOM 840 C CA . MET A 1 103 ? 16.305 0.483 -13.336 1.00 91.25 103 MET A CA 1
ATOM 841 C C . MET A 1 103 ? 17.439 -0.478 -13.686 1.00 91.25 103 MET A C 1
ATOM 843 O O . MET A 1 103 ? 18.130 -0.263 -14.682 1.00 91.25 103 MET A O 1
ATOM 847 N N . ALA A 1 104 ? 17.599 -1.559 -12.920 1.00 91.56 104 ALA A N 1
ATOM 848 C CA . ALA A 1 104 ? 18.656 -2.539 -13.143 1.00 91.56 104 ALA A CA 1
ATOM 849 C C . ALA A 1 104 ? 18.524 -3.211 -14.517 1.00 91.56 104 ALA A C 1
ATOM 851 O O . ALA A 1 104 ? 19.516 -3.368 -15.224 1.00 91.56 104 ALA A O 1
ATOM 852 N N . GLY A 1 105 ? 17.297 -3.543 -14.928 1.00 89.69 105 GLY A N 1
ATOM 853 C CA . GLY A 1 105 ? 17.004 -4.118 -16.237 1.00 89.69 105 GLY A CA 1
ATOM 854 C C . GLY A 1 105 ? 17.346 -3.169 -17.385 1.00 89.69 105 GLY A C 1
ATOM 855 O O . GLY A 1 105 ? 17.986 -3.585 -18.348 1.00 89.69 105 GLY A O 1
ATOM 856 N N . SER A 1 106 ? 16.997 -1.882 -17.270 1.00 89.44 106 SER A N 1
ATOM 857 C CA . SER A 1 106 ? 17.339 -0.883 -18.292 1.00 89.44 106 SER A CA 1
ATOM 858 C C . SER A 1 106 ? 18.853 -0.674 -18.406 1.00 89.44 106 SER A C 1
ATOM 860 O O . SER A 1 106 ? 19.385 -0.697 -19.517 1.00 89.44 106 SER A O 1
ATOM 862 N N . MET A 1 107 ? 19.572 -0.597 -17.279 1.00 90.81 107 MET A N 1
ATOM 863 C CA . MET A 1 107 ? 21.036 -0.511 -17.264 1.00 90.81 107 MET A CA 1
ATOM 864 C C . MET A 1 107 ? 21.690 -1.753 -17.875 1.00 90.81 107 MET A C 1
ATOM 866 O O . MET A 1 107 ? 22.544 -1.625 -18.752 1.00 90.81 107 MET A O 1
ATOM 870 N N . ALA A 1 108 ? 21.267 -2.952 -17.463 1.00 90.81 108 ALA A N 1
ATOM 871 C CA . ALA A 1 108 ? 21.791 -4.207 -17.994 1.00 90.81 108 ALA A CA 1
ATOM 872 C C . ALA A 1 108 ? 21.531 -4.335 -19.501 1.00 90.81 108 ALA A C 1
ATOM 874 O O . ALA A 1 108 ? 22.425 -4.732 -20.248 1.00 90.81 108 ALA A O 1
ATOM 875 N N . SER A 1 109 ? 20.341 -3.932 -19.964 1.00 86.88 109 SER A N 1
ATOM 876 C CA . SER A 1 109 ? 20.010 -3.927 -21.391 1.00 86.88 109 SER A CA 1
ATOM 877 C C . SER A 1 109 ? 20.906 -2.977 -22.193 1.00 86.88 109 SER A C 1
ATOM 879 O O . SER A 1 109 ? 21.368 -3.349 -23.270 1.00 86.88 109 SER A O 1
ATOM 881 N N . GLY A 1 110 ? 21.234 -1.802 -21.641 1.00 87.38 110 GLY A N 1
ATOM 882 C CA . GLY A 1 110 ? 22.137 -0.842 -22.276 1.00 87.38 110 GLY A CA 1
ATOM 883 C C . GLY A 1 110 ? 23.577 -1.353 -22.374 1.00 87.38 110 GLY A C 1
ATOM 884 O O . GLY A 1 110 ? 24.206 -1.207 -23.419 1.00 87.38 110 GLY A O 1
ATOM 885 N N . ILE A 1 111 ? 24.088 -2.006 -21.324 1.00 89.81 111 ILE A N 1
ATOM 886 C CA . ILE A 1 111 ? 25.422 -2.637 -21.332 1.00 89.81 111 ILE A CA 1
ATOM 887 C C . ILE A 1 111 ? 25.475 -3.766 -22.363 1.00 89.81 111 ILE A C 1
ATOM 889 O O . ILE A 1 111 ? 26.415 -3.839 -23.152 1.00 89.81 111 ILE A O 1
ATOM 893 N N . PHE A 1 112 ? 24.447 -4.613 -22.406 1.00 87.75 112 PHE A N 1
ATOM 894 C CA . PHE A 1 112 ? 24.364 -5.696 -23.380 1.00 87.75 112 PHE A CA 1
ATOM 895 C C . PHE A 1 112 ? 24.315 -5.175 -24.825 1.00 87.75 112 PHE A C 1
ATOM 897 O O . PHE A 1 112 ? 25.001 -5.707 -25.697 1.00 87.75 112 PHE A O 1
ATOM 904 N N . ALA A 1 113 ? 23.571 -4.094 -25.080 1.00 86.69 113 ALA A N 1
ATOM 905 C CA . ALA A 1 113 ? 23.547 -3.435 -26.385 1.00 86.69 113 ALA A CA 1
ATOM 906 C C . ALA A 1 113 ? 24.923 -2.862 -26.777 1.00 86.69 113 ALA A C 1
ATOM 908 O O . ALA A 1 113 ? 25.332 -2.997 -27.931 1.00 86.69 113 ALA A O 1
ATOM 909 N N . MET A 1 114 ? 25.674 -2.299 -25.821 1.00 87.25 114 MET A N 1
ATOM 910 C CA . MET A 1 114 ? 27.054 -1.852 -26.053 1.00 87.25 114 MET A CA 1
ATOM 911 C C . MET A 1 114 ? 27.997 -3.015 -26.388 1.00 87.25 114 MET A C 1
ATOM 913 O O . MET A 1 114 ? 28.779 -2.909 -27.329 1.00 87.25 114 MET A O 1
ATOM 917 N N . MET A 1 115 ? 27.902 -4.142 -25.671 1.00 89.00 115 MET A N 1
ATOM 918 C CA . MET A 1 115 ? 28.732 -5.330 -25.930 1.00 89.00 115 MET A CA 1
ATOM 919 C C . MET A 1 115 ? 28.479 -5.949 -27.309 1.00 89.00 115 MET A C 1
ATOM 921 O O . MET A 1 115 ? 29.402 -6.485 -27.914 1.00 89.00 115 MET A O 1
ATOM 925 N N . GLN A 1 116 ? 27.250 -5.859 -27.823 1.00 85.56 116 GLN A N 1
ATOM 926 C CA . GLN A 1 116 ? 26.910 -6.324 -29.170 1.00 85.56 116 GLN A CA 1
ATOM 927 C C . GLN A 1 116 ? 27.293 -5.335 -30.285 1.00 85.56 116 GLN A C 1
ATOM 929 O O . GLN A 1 116 ? 27.015 -5.602 -31.452 1.00 85.56 116 GLN A O 1
ATOM 934 N N . GLY A 1 117 ? 27.926 -4.204 -29.955 1.00 84.38 117 GLY A N 1
ATOM 935 C CA . GLY A 1 117 ? 28.343 -3.203 -30.939 1.00 84.38 117 GLY A CA 1
ATOM 936 C C . GLY A 1 117 ? 27.179 -2.432 -31.567 1.00 84.38 117 GLY A C 1
ATOM 937 O O . GLY A 1 117 ? 27.325 -1.898 -32.665 1.00 84.38 117 GLY A O 1
ATOM 938 N N . MET A 1 118 ? 26.022 -2.379 -30.895 1.00 82.81 118 MET A N 1
ATOM 939 C CA . MET A 1 118 ? 24.852 -1.657 -31.396 1.00 82.81 118 MET A CA 1
ATOM 940 C C . MET A 1 118 ? 25.092 -0.142 -31.405 1.00 82.81 118 MET A C 1
ATOM 942 O O . MET A 1 118 ? 25.872 0.398 -30.618 1.00 82.81 118 MET A O 1
ATOM 946 N N . SER A 1 119 ? 24.374 0.573 -32.276 1.00 86.44 119 SER A N 1
ATOM 947 C CA . SER A 1 119 ? 24.510 2.031 -32.379 1.00 86.44 119 SER A CA 1
ATOM 948 C C . SER A 1 119 ? 24.187 2.757 -31.062 1.00 86.44 119 SER A C 1
ATOM 950 O O . SER A 1 119 ? 23.254 2.397 -30.336 1.00 86.44 119 SER A O 1
ATOM 952 N N . ALA A 1 120 ? 24.911 3.850 -30.791 1.00 86.00 120 ALA A N 1
ATOM 953 C CA . ALA A 1 120 ? 24.733 4.658 -29.581 1.00 86.00 120 ALA A CA 1
ATOM 954 C C . ALA A 1 120 ? 23.282 5.144 -29.395 1.00 86.00 120 ALA A C 1
ATOM 956 O O . ALA A 1 120 ? 22.777 5.182 -28.275 1.00 86.00 120 ALA A O 1
ATOM 957 N N . ALA A 1 121 ? 22.575 5.447 -30.489 1.00 85.94 121 ALA A N 1
ATOM 958 C CA . ALA A 1 121 ? 21.175 5.864 -30.451 1.00 85.94 121 ALA A CA 1
ATOM 959 C C . ALA A 1 121 ? 20.252 4.807 -29.815 1.00 85.94 121 ALA A C 1
ATOM 961 O O . ALA A 1 121 ? 19.303 5.159 -29.111 1.00 85.94 121 ALA A O 1
ATOM 962 N N . ILE A 1 122 ? 20.524 3.513 -30.025 1.00 83.06 122 ILE A N 1
ATOM 963 C CA . ILE A 1 122 ? 19.710 2.440 -29.445 1.00 83.06 122 ILE A CA 1
ATOM 964 C C . ILE A 1 122 ? 19.978 2.328 -27.943 1.00 83.06 122 ILE A C 1
ATOM 966 O O . ILE A 1 122 ? 19.017 2.317 -27.171 1.00 83.06 122 ILE A O 1
ATOM 970 N N . VAL A 1 123 ? 21.250 2.361 -27.537 1.00 86.44 123 VAL A N 1
ATOM 971 C CA . VAL A 1 123 ? 21.668 2.344 -26.125 1.00 86.44 123 VAL A CA 1
ATOM 972 C C . VAL A 1 123 ? 21.023 3.501 -25.357 1.00 86.44 123 VAL A C 1
ATOM 974 O O . VAL A 1 123 ? 20.350 3.281 -24.349 1.00 86.44 123 VAL A O 1
ATOM 977 N N . PHE A 1 124 ? 21.134 4.731 -25.873 1.00 87.31 124 PHE A N 1
ATOM 978 C CA . PHE A 1 124 ? 20.507 5.904 -25.257 1.00 87.31 124 PHE A CA 1
ATOM 979 C C . PHE A 1 124 ? 18.985 5.775 -25.176 1.00 87.31 124 PHE A C 1
ATOM 981 O O . PHE A 1 124 ? 18.396 6.115 -24.151 1.00 87.31 124 PHE A O 1
ATOM 988 N N . SER A 1 125 ? 18.337 5.249 -26.220 1.00 85.75 125 SER A N 1
ATOM 989 C CA . SER A 1 125 ? 16.882 5.076 -26.212 1.00 85.75 125 SER A CA 1
ATOM 990 C C . SER A 1 125 ? 16.395 4.075 -25.156 1.00 85.75 125 SER A C 1
ATOM 992 O O . SER A 1 125 ? 15.337 4.291 -24.570 1.00 85.75 125 SER A O 1
ATOM 994 N N . GLN A 1 126 ? 17.162 3.016 -24.869 1.00 84.38 126 GLN A N 1
ATOM 995 C CA . GLN A 1 126 ? 16.823 2.030 -23.834 1.00 84.38 126 GLN A CA 1
ATOM 996 C C . GLN A 1 126 ? 16.989 2.600 -22.422 1.00 84.38 126 GLN A C 1
ATOM 998 O O . GLN A 1 126 ? 16.117 2.402 -21.575 1.00 84.38 126 GLN A O 1
ATOM 1003 N N . LEU A 1 127 ? 18.062 3.358 -22.184 1.00 87.81 127 LEU A N 1
ATOM 1004 C CA . LEU A 1 127 ? 18.272 4.044 -20.909 1.00 87.81 127 LEU A CA 1
ATOM 1005 C C . LEU A 1 127 ? 17.176 5.089 -20.654 1.00 87.81 127 LEU A C 1
ATOM 1007 O O . LEU A 1 127 ? 16.590 5.113 -19.573 1.00 87.81 127 LEU A O 1
ATOM 1011 N N . LEU A 1 128 ? 16.835 5.898 -21.665 1.00 90.19 128 LEU A N 1
ATOM 1012 C CA . LEU A 1 128 ? 15.747 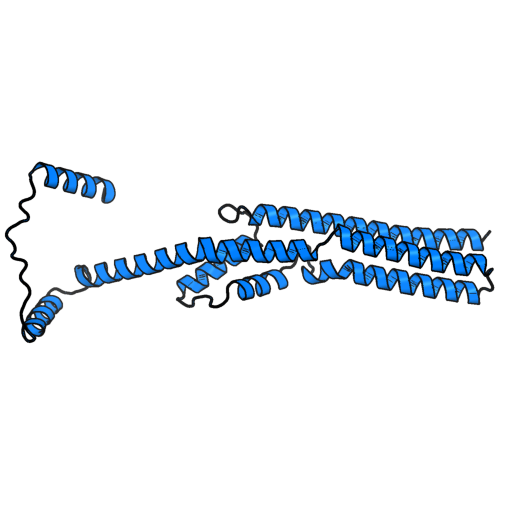6.879 -21.576 1.00 90.19 128 LEU A CA 1
ATOM 1013 C C . LEU A 1 128 ? 14.387 6.219 -21.323 1.00 90.19 128 LEU A C 1
ATOM 1015 O O . LEU A 1 128 ? 13.617 6.718 -20.505 1.00 90.19 128 LEU A O 1
ATOM 1019 N N . ALA A 1 129 ? 14.096 5.089 -21.974 1.00 88.88 129 ALA A N 1
ATOM 1020 C CA . ALA A 1 129 ? 12.874 4.330 -21.716 1.00 88.88 129 ALA A CA 1
ATOM 1021 C C . ALA A 1 129 ? 12.805 3.831 -20.261 1.00 88.88 129 ALA A C 1
ATOM 1023 O O . ALA A 1 129 ? 11.742 3.895 -19.648 1.00 88.88 129 ALA A O 1
ATOM 1024 N N . GLY A 1 130 ? 13.935 3.398 -19.690 1.00 90.62 130 GLY A N 1
ATOM 1025 C CA . GLY A 1 130 ? 14.041 3.032 -18.276 1.00 90.62 130 GLY A CA 1
ATOM 1026 C C . GLY A 1 130 ? 13.740 4.201 -17.337 1.00 90.62 130 GLY A C 1
ATOM 1027 O O . GLY A 1 130 ? 12.916 4.060 -16.437 1.00 90.62 130 GLY A O 1
ATOM 1028 N N . VAL A 1 131 ? 14.344 5.369 -17.584 1.00 92.25 131 VAL A N 1
ATOM 1029 C CA . VAL A 1 131 ? 14.100 6.598 -16.800 1.00 92.25 131 VAL A CA 1
ATOM 1030 C C . VAL A 1 131 ? 12.642 7.049 -16.897 1.00 92.25 131 VAL A C 1
ATOM 1032 O O . VAL A 1 131 ? 12.035 7.449 -15.906 1.00 92.25 131 VAL A O 1
ATOM 1035 N N . PHE A 1 132 ? 12.047 6.968 -18.085 1.00 91.94 132 PHE A N 1
ATOM 1036 C CA . PHE A 1 132 ? 10.638 7.303 -18.262 1.00 91.94 132 PHE A CA 1
ATOM 1037 C C . PHE A 1 132 ? 9.730 6.335 -17.492 1.00 91.94 132 PHE A C 1
ATOM 1039 O O . PHE A 1 132 ? 8.829 6.760 -16.769 1.00 91.94 132 PHE A O 1
ATOM 1046 N N . ALA A 1 133 ? 9.993 5.031 -17.596 1.00 92.00 133 ALA A N 1
ATOM 1047 C CA . ALA A 1 133 ? 9.225 4.001 -16.909 1.00 92.00 133 ALA A CA 1
ATOM 1048 C C . ALA A 1 133 ? 9.303 4.125 -15.380 1.00 92.00 133 ALA A C 1
ATOM 1050 O O . ALA A 1 133 ? 8.287 3.983 -14.700 1.00 92.00 133 ALA A O 1
ATOM 1051 N N . THR A 1 134 ? 10.473 4.445 -14.825 1.00 92.50 134 THR A N 1
ATOM 1052 C CA . THR A 1 134 ? 10.613 4.687 -13.381 1.00 92.50 134 THR A CA 1
ATOM 1053 C C . THR A 1 134 ? 9.871 5.947 -12.948 1.00 92.50 134 THR A C 1
ATOM 1055 O O . THR A 1 134 ? 9.222 5.928 -11.903 1.00 92.50 134 THR A O 1
ATOM 1058 N N . GLY A 1 135 ? 9.869 7.001 -13.771 1.00 92.31 135 GLY A N 1
ATOM 1059 C CA . GLY A 1 135 ? 9.031 8.183 -13.561 1.00 92.31 135 GLY A CA 1
ATOM 1060 C C . GLY A 1 135 ? 7.541 7.835 -13.479 1.00 92.31 135 GLY A C 1
ATOM 1061 O O . GLY A 1 135 ? 6.856 8.262 -12.550 1.00 92.31 135 GLY A O 1
ATOM 1062 N N . VAL A 1 136 ? 7.045 6.989 -14.388 1.00 91.19 136 VAL A N 1
ATOM 1063 C CA . VAL A 1 136 ? 5.655 6.500 -14.358 1.00 91.19 136 VAL A CA 1
ATOM 1064 C C . VAL A 1 136 ? 5.370 5.684 -13.093 1.00 91.19 136 VAL A C 1
ATOM 1066 O O . VAL A 1 136 ? 4.342 5.898 -12.453 1.00 91.19 136 VAL A O 1
ATOM 1069 N N . LEU A 1 137 ? 6.273 4.786 -12.688 1.00 91.44 137 LEU A N 1
ATOM 1070 C CA . LEU A 1 137 ? 6.116 4.009 -11.452 1.00 91.44 137 LEU A CA 1
ATOM 1071 C C . LEU A 1 137 ? 6.061 4.906 -10.205 1.00 91.44 137 LEU A C 1
ATOM 1073 O O . LEU A 1 137 ? 5.222 4.678 -9.331 1.00 91.44 137 LEU A O 1
ATOM 1077 N N . LEU A 1 138 ? 6.889 5.953 -10.133 1.00 91.00 138 LEU A N 1
ATOM 1078 C CA . LEU A 1 138 ? 6.850 6.935 -9.043 1.00 91.00 138 LEU A CA 1
ATOM 1079 C C . LEU A 1 138 ? 5.540 7.733 -9.030 1.00 91.00 138 LEU A C 1
ATOM 1081 O O . LEU A 1 138 ? 4.959 7.931 -7.964 1.00 91.00 138 LEU A O 1
ATOM 1085 N N . LEU A 1 139 ? 5.033 8.141 -10.198 1.00 90.62 139 LEU A N 1
ATOM 1086 C CA . LEU A 1 139 ? 3.727 8.799 -10.303 1.00 90.62 139 LEU A CA 1
ATOM 1087 C C . LEU A 1 139 ? 2.592 7.886 -9.832 1.00 90.62 139 LEU A C 1
ATOM 1089 O O . LEU A 1 139 ? 1.705 8.335 -9.108 1.00 90.62 139 LEU A O 1
ATOM 1093 N N . ILE A 1 140 ? 2.630 6.600 -10.190 1.00 87.69 140 ILE A N 1
ATOM 1094 C CA . ILE A 1 140 ? 1.666 5.610 -9.696 1.00 87.69 140 ILE A CA 1
ATOM 1095 C C . ILE A 1 140 ? 1.749 5.497 -8.171 1.00 87.69 140 ILE A C 1
ATOM 1097 O O . ILE A 1 140 ? 0.703 5.452 -7.528 1.00 87.69 140 ILE A O 1
ATOM 1101 N N . GLU A 1 141 ? 2.951 5.491 -7.581 1.00 87.12 141 GLU A N 1
ATOM 1102 C CA . GLU A 1 141 ? 3.111 5.461 -6.120 1.00 87.12 141 GLU A CA 1
ATOM 1103 C C . GLU A 1 141 ? 2.463 6.675 -5.463 1.00 87.12 141 GLU A C 1
ATOM 1105 O O . GLU A 1 141 ? 1.666 6.539 -4.533 1.00 87.12 141 GLU A O 1
ATOM 1110 N N . TYR A 1 142 ? 2.767 7.854 -6.005 1.00 86.31 142 TYR A N 1
ATOM 1111 C CA . TYR A 1 142 ? 2.263 9.121 -5.507 1.00 86.31 142 TYR A CA 1
ATOM 1112 C C . TYR A 1 142 ? 0.735 9.201 -5.588 1.00 86.31 142 TYR A C 1
ATOM 1114 O O . TYR A 1 142 ? 0.077 9.579 -4.621 1.00 86.31 142 TYR A O 1
ATOM 1122 N N . ILE A 1 143 ? 0.144 8.785 -6.714 1.00 85.81 143 ILE A N 1
ATOM 1123 C CA . ILE A 1 143 ? -1.312 8.797 -6.902 1.00 85.81 143 ILE A CA 1
ATOM 1124 C C . ILE A 1 143 ? -1.985 7.728 -6.038 1.00 85.81 143 ILE A C 1
ATOM 1126 O O . ILE A 1 143 ? -3.048 7.987 -5.468 1.00 85.81 143 ILE A O 1
ATOM 1130 N N . ALA A 1 144 ? -1.425 6.516 -5.968 1.00 83.00 144 ALA A N 1
ATOM 1131 C CA . ALA A 1 144 ? -2.002 5.404 -5.217 1.00 83.00 144 ALA A CA 1
ATOM 1132 C C . ALA A 1 144 ? -2.013 5.679 -3.711 1.00 83.00 144 ALA A C 1
ATOM 1134 O O . ALA A 1 144 ? -2.987 5.311 -3.052 1.00 83.00 144 ALA A O 1
ATOM 1135 N N . ASN A 1 145 ? -0.961 6.335 -3.211 1.00 82.62 145 ASN A N 1
ATOM 1136 C CA . ASN A 1 145 ? -0.804 6.814 -1.843 1.00 82.62 145 ASN A CA 1
ATOM 1137 C C . ASN A 1 145 ? -1.263 5.804 -0.776 1.00 82.62 145 ASN A C 1
ATOM 1139 O O . ASN A 1 145 ? -2.034 6.114 0.133 1.00 82.62 145 ASN A O 1
ATOM 1143 N N . THR A 1 146 ? -0.827 4.551 -0.928 1.00 81.62 146 THR A N 1
ATOM 1144 C CA . THR A 1 146 ? -1.281 3.437 -0.084 1.00 81.62 146 THR A CA 1
ATOM 1145 C C . THR A 1 146 ? -0.887 3.607 1.382 1.00 81.62 146 THR A C 1
ATOM 1147 O O . THR A 1 146 ? -1.635 3.157 2.244 1.00 81.62 146 THR A O 1
ATOM 1150 N N . SER A 1 147 ? 0.219 4.312 1.663 1.00 82.94 147 SER A N 1
ATOM 1151 C CA . SER A 1 147 ? 0.647 4.633 3.033 1.00 82.94 147 SER A CA 1
ATOM 1152 C C . SER A 1 147 ? -0.405 5.465 3.762 1.00 82.94 147 SER A C 1
ATOM 1154 O O . SER A 1 147 ? -0.825 5.098 4.852 1.00 82.94 147 SER A O 1
ATOM 1156 N N . ASN A 1 148 ? -0.928 6.519 3.126 1.00 84.69 148 ASN A N 1
ATOM 1157 C CA . ASN A 1 148 ? -1.942 7.360 3.759 1.00 84.69 148 ASN A CA 1
ATOM 1158 C C . ASN A 1 148 ? -3.239 6.589 4.035 1.00 84.69 148 ASN A C 1
ATOM 1160 O O . ASN A 1 148 ? -3.901 6.855 5.031 1.00 84.69 148 ASN A O 1
ATOM 1164 N N . LEU A 1 149 ? -3.608 5.623 3.184 1.00 85.00 149 LEU A N 1
ATOM 1165 C CA . LEU A 1 149 ? -4.775 4.772 3.447 1.00 85.00 149 LEU A CA 1
ATOM 1166 C C . LEU A 1 149 ? -4.542 3.847 4.648 1.00 85.00 149 LEU A C 1
ATOM 1168 O O . LEU A 1 149 ? -5.485 3.578 5.388 1.00 85.00 149 LEU A O 1
ATOM 1172 N N . PHE A 1 150 ? -3.318 3.351 4.837 1.00 86.12 150 PHE A N 1
ATOM 1173 C CA . PHE A 1 150 ? -2.957 2.563 6.014 1.00 86.12 150 PHE A CA 1
ATOM 1174 C C . PHE A 1 150 ? -2.992 3.411 7.292 1.00 86.12 150 PHE A C 1
ATOM 1176 O O . PHE A 1 150 ? -3.538 2.962 8.298 1.00 86.12 150 PHE A O 1
ATOM 1183 N N . ASP A 1 151 ? -2.475 4.638 7.238 1.00 88.25 151 ASP A N 1
ATOM 1184 C CA . ASP A 1 151 ? -2.485 5.555 8.379 1.00 88.25 151 ASP A CA 1
ATOM 1185 C C . ASP A 1 151 ? -3.915 5.972 8.750 1.00 88.25 151 ASP A C 1
ATOM 1187 O O . ASP A 1 151 ? -4.283 5.904 9.921 1.00 88.25 151 ASP A O 1
ATOM 1191 N N . MET A 1 152 ? -4.762 6.300 7.763 1.00 88.25 152 MET A N 1
ATOM 1192 C CA . MET A 1 152 ? -6.194 6.557 7.992 1.00 88.25 152 MET A CA 1
ATOM 1193 C C . MET A 1 152 ? -6.878 5.357 8.645 1.00 88.25 152 MET A C 1
ATOM 1195 O O . MET A 1 152 ? -7.585 5.507 9.632 1.00 88.25 152 MET A O 1
ATOM 1199 N N . LEU A 1 153 ? -6.613 4.151 8.140 1.00 88.12 153 LEU A N 1
ATOM 1200 C CA . LEU A 1 153 ? -7.159 2.926 8.709 1.00 88.12 153 LEU A CA 1
ATOM 1201 C C . LEU A 1 153 ? -6.723 2.736 10.169 1.00 88.12 153 LEU A C 1
ATOM 1203 O O . LEU A 1 153 ? -7.528 2.334 11.003 1.00 88.12 153 LEU A O 1
ATOM 1207 N N . GLN A 1 154 ? -5.459 3.015 10.496 1.00 90.25 154 GLN A N 1
ATOM 1208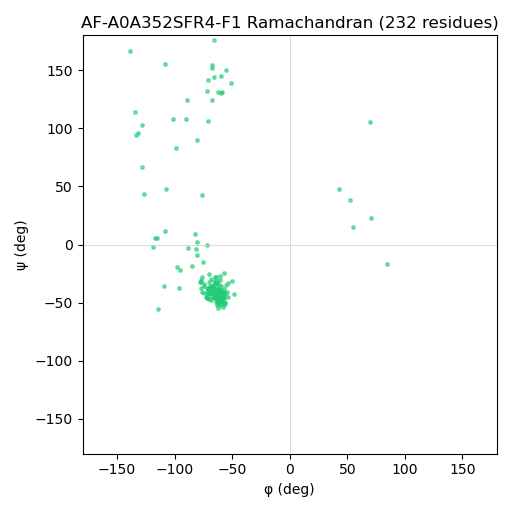 C CA . GLN A 1 154 ? -4.972 2.939 11.872 1.00 90.25 154 GLN A CA 1
ATOM 1209 C C . GLN A 1 154 ? -5.690 3.949 12.776 1.00 90.25 154 GLN A C 1
ATOM 1211 O O . GLN A 1 154 ? -6.065 3.588 13.894 1.00 90.25 154 GLN A O 1
ATOM 1216 N N . VAL A 1 155 ? -5.871 5.184 12.305 1.00 91.12 155 VAL A N 1
ATOM 1217 C CA . VAL A 1 155 ? -6.556 6.249 13.046 1.00 91.12 155 VAL A CA 1
ATOM 1218 C C . VAL A 1 155 ? -8.014 5.877 13.293 1.00 91.12 155 VAL A C 1
ATOM 1220 O O . VAL A 1 155 ? -8.408 5.830 14.451 1.00 91.12 155 VAL A O 1
ATOM 1223 N N . ASP A 1 156 ? -8.769 5.505 12.258 1.00 89.44 156 ASP A N 1
ATOM 1224 C CA . ASP A 1 156 ? -10.199 5.193 12.380 1.00 89.44 156 ASP A CA 1
ATOM 1225 C C . ASP A 1 156 ? -10.457 4.003 13.325 1.00 89.44 156 ASP A C 1
ATOM 1227 O O . ASP A 1 156 ? -11.384 4.019 14.134 1.00 89.44 156 ASP A O 1
ATOM 1231 N N . ILE A 1 157 ? -9.611 2.963 13.275 1.00 89.38 157 ILE A N 1
ATOM 1232 C CA . ILE A 1 157 ? -9.711 1.831 14.212 1.00 89.38 157 ILE A CA 1
ATOM 1233 C C . ILE A 1 157 ? -9.397 2.274 15.645 1.00 89.38 157 ILE A C 1
ATOM 1235 O O . ILE A 1 157 ? -10.049 1.823 16.587 1.00 89.38 157 ILE A O 1
ATOM 1239 N N . THR A 1 158 ? -8.371 3.107 15.820 1.00 91.62 158 THR A N 1
ATOM 1240 C CA . THR A 1 158 ? -7.970 3.586 17.148 1.00 91.62 158 THR A CA 1
ATOM 1241 C C . THR A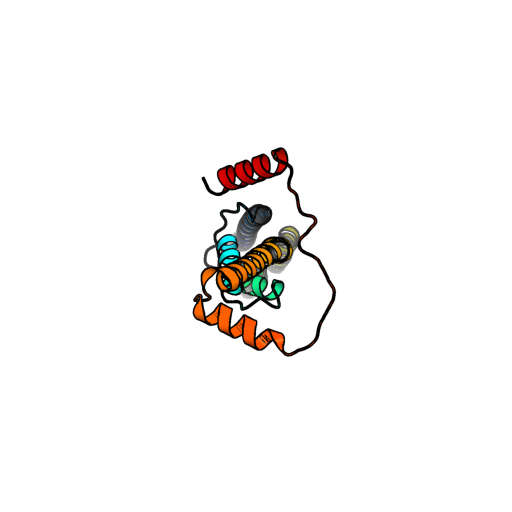 1 158 ? -9.064 4.461 17.748 1.00 91.62 158 THR A C 1
ATOM 1243 O O . THR A 1 158 ? -9.442 4.228 18.891 1.00 91.62 158 THR A O 1
ATOM 1246 N N . ASP A 1 159 ? -9.618 5.381 16.959 1.00 90.50 159 ASP A N 1
ATOM 1247 C CA . ASP A 1 159 ? -10.729 6.253 17.335 1.00 90.50 159 ASP A CA 1
ATOM 1248 C C . ASP A 1 159 ? -11.940 5.439 17.803 1.00 90.50 159 ASP A C 1
ATOM 1250 O O . ASP A 1 159 ? -12.424 5.634 18.915 1.00 90.50 159 ASP A O 1
ATOM 1254 N N . TYR A 1 160 ? -12.356 4.426 17.038 1.00 88.50 160 TYR A N 1
ATOM 1255 C CA . TYR A 1 160 ? -13.460 3.557 17.447 1.00 88.50 160 TYR A CA 1
ATOM 1256 C C . TYR A 1 160 ? -13.182 2.809 18.761 1.00 88.50 160 TYR A C 1
ATOM 1258 O O . TYR A 1 160 ? -14.056 2.685 19.626 1.00 88.50 160 TYR A O 1
ATOM 1266 N N . LEU A 1 161 ? -11.969 2.275 18.934 1.00 88.38 161 LEU A N 1
ATOM 1267 C CA . LEU A 1 161 ? -11.634 1.530 20.147 1.00 88.38 161 LEU A CA 1
ATOM 1268 C C . LEU A 1 161 ? -11.550 2.437 21.381 1.00 88.38 161 LEU A C 1
ATOM 1270 O O . LEU A 1 161 ? -12.039 2.047 22.441 1.00 88.38 161 LEU A O 1
ATOM 1274 N N . GLU A 1 162 ? -10.958 3.623 21.248 1.00 89.31 162 GLU A N 1
ATOM 1275 C CA . GLU A 1 162 ? -10.786 4.582 22.344 1.00 89.31 162 GLU A CA 1
ATOM 1276 C C . GLU A 1 162 ? -12.079 5.324 22.691 1.00 89.31 162 GLU A C 1
ATOM 1278 O O . GLU A 1 162 ? -12.373 5.475 23.874 1.00 89.31 162 GLU A O 1
ATOM 1283 N N . ASN A 1 163 ? -12.866 5.738 21.695 1.00 88.31 163 ASN A N 1
ATOM 1284 C CA . ASN A 1 163 ? -14.039 6.590 21.904 1.00 88.31 163 ASN A CA 1
ATOM 1285 C C . ASN A 1 163 ? -15.355 5.815 22.025 1.00 88.31 163 ASN A C 1
ATOM 1287 O O . ASN A 1 163 ? -16.300 6.333 22.615 1.00 88.31 163 ASN A O 1
ATOM 1291 N N . ILE A 1 164 ? -15.440 4.581 21.511 1.00 86.62 164 ILE A N 1
ATOM 1292 C CA . ILE A 1 164 ? -16.681 3.784 21.559 1.00 86.62 164 ILE A CA 1
ATOM 1293 C C . ILE A 1 164 ? -16.520 2.536 22.428 1.00 86.62 164 ILE A C 1
ATOM 1295 O O . ILE A 1 164 ? -17.292 2.329 23.365 1.00 86.62 164 ILE A O 1
ATOM 1299 N N . CYS A 1 165 ? -15.527 1.684 22.155 1.00 85.56 165 CYS A N 1
ATOM 1300 C CA . CYS A 1 165 ? -15.398 0.418 22.887 1.00 85.56 165 CYS A CA 1
ATOM 1301 C C . CYS A 1 165 ? -14.939 0.604 24.332 1.00 85.56 165 CYS A C 1
ATOM 1303 O O . CYS A 1 165 ? -15.521 -0.007 25.223 1.00 85.56 165 CYS A O 1
ATOM 1305 N N . LYS A 1 166 ? -13.920 1.429 24.577 1.00 87.75 166 LYS A N 1
ATOM 1306 C CA . LYS A 1 166 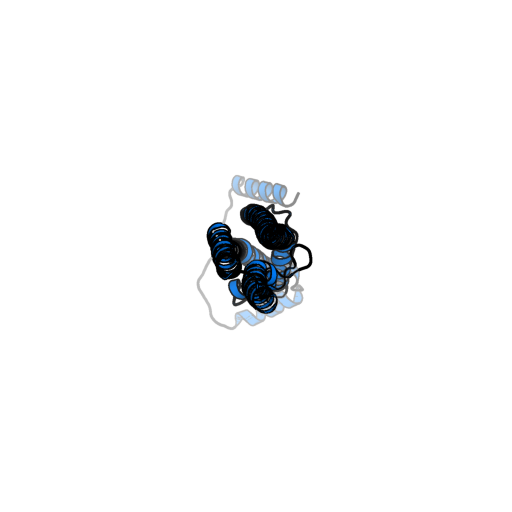? -13.384 1.632 25.925 1.00 87.75 166 LYS A CA 1
ATOM 1307 C C . LYS A 1 166 ? -14.442 2.168 26.908 1.00 87.75 166 LYS A C 1
ATOM 1309 O O . LYS A 1 166 ? -14.643 1.492 27.914 1.00 87.75 166 LYS A O 1
ATOM 1314 N N . PRO A 1 167 ? -15.188 3.256 26.619 1.00 87.12 167 PRO A N 1
ATOM 1315 C CA . PRO A 1 167 ? -16.237 3.735 27.520 1.00 87.12 167 PRO A CA 1
ATOM 1316 C C . PRO A 1 167 ? -17.340 2.701 27.754 1.00 87.12 167 PRO A C 1
ATOM 1318 O O . PRO A 1 167 ? -17.789 2.524 28.882 1.00 87.12 167 PRO A O 1
ATOM 1321 N N . ARG A 1 168 ? -17.753 1.973 26.707 1.00 87.19 168 ARG A N 1
ATOM 1322 C CA . ARG A 1 168 ? -18.773 0.922 26.824 1.00 87.19 168 ARG A CA 1
ATOM 1323 C C . ARG A 1 168 ? -18.329 -0.202 27.763 1.00 87.19 168 ARG A C 1
ATOM 1325 O O . ARG A 1 168 ? -19.103 -0.610 28.621 1.00 87.19 168 ARG A O 1
ATOM 1332 N N . LEU A 1 169 ? -17.098 -0.690 27.612 1.00 86.25 169 LEU A N 1
ATOM 1333 C CA . LEU A 1 169 ? -16.568 -1.790 28.423 1.00 86.25 169 LEU A CA 1
ATOM 1334 C C . LEU A 1 169 ? -16.267 -1.368 29.857 1.00 86.25 169 LEU A C 1
ATOM 1336 O O . LEU A 1 169 ? -16.488 -2.150 30.775 1.00 86.25 169 LEU A O 1
ATOM 1340 N N . GLU A 1 170 ? -15.767 -0.150 30.052 1.00 84.62 170 GLU A N 1
ATOM 1341 C CA . GLU A 1 170 ? -15.594 0.420 31.385 1.00 84.62 170 GLU A CA 1
ATOM 1342 C C . GLU A 1 170 ? -16.949 0.513 32.088 1.00 84.62 170 GLU A C 1
ATOM 1344 O O . GLU A 1 170 ? -17.078 0.034 33.209 1.00 84.62 170 GLU A O 1
ATOM 1349 N N . ASN A 1 171 ? -17.986 1.003 31.404 1.00 83.88 171 ASN A N 1
ATOM 1350 C CA . ASN A 1 171 ? -19.331 1.069 31.965 1.00 83.88 171 ASN A CA 1
ATOM 1351 C C . ASN A 1 171 ? -19.904 -0.320 32.305 1.00 83.88 171 ASN A C 1
ATOM 1353 O O . ASN A 1 171 ? -20.440 -0.517 33.391 1.00 83.88 171 ASN A O 1
ATOM 1357 N N . GLU A 1 172 ? -19.751 -1.306 31.414 1.00 82.00 172 GLU A N 1
ATOM 1358 C CA . GLU A 1 172 ? -20.148 -2.698 31.679 1.00 82.00 172 GLU A CA 1
ATOM 1359 C C . GLU A 1 172 ? -19.404 -3.286 32.892 1.00 82.00 172 GLU A C 1
ATOM 1361 O O . GLU A 1 172 ? -20.016 -3.969 33.713 1.00 82.00 172 GLU A O 1
ATOM 1366 N N . LEU A 1 173 ? -18.106 -2.997 33.042 1.00 81.38 173 LEU A N 1
ATOM 1367 C CA . LEU A 1 173 ? -17.290 -3.474 34.160 1.00 81.38 173 LEU A CA 1
ATOM 1368 C C . LEU A 1 173 ? -17.673 -2.800 35.486 1.00 81.38 173 LEU A C 1
ATOM 1370 O O . LEU A 1 173 ? -17.858 -3.501 36.478 1.00 81.38 173 LEU A O 1
ATOM 1374 N N . PHE A 1 174 ? -17.833 -1.472 35.503 1.00 75.50 174 PHE A N 1
ATOM 1375 C CA . PHE A 1 174 ? -18.250 -0.724 36.694 1.00 75.50 174 PHE A CA 1
ATOM 1376 C C . PHE A 1 174 ? -19.658 -1.123 37.139 1.00 75.50 174 PHE A C 1
ATOM 1378 O O . PHE A 1 174 ? -19.882 -1.378 38.320 1.00 75.50 174 PHE A O 1
ATOM 1385 N N . HIS A 1 175 ? -20.611 -1.238 36.208 1.00 73.62 175 HIS A N 1
ATOM 1386 C CA . HIS A 1 175 ? -21.956 -1.708 36.533 1.00 73.62 175 HIS A CA 1
ATOM 1387 C C . HIS A 1 175 ? -21.954 -3.146 37.054 1.00 73.62 175 HIS A C 1
ATOM 1389 O O . HIS A 1 175 ? -22.668 -3.433 38.012 1.00 73.62 175 HIS A O 1
ATOM 1395 N N . ALA A 1 176 ? -21.146 -4.038 36.475 1.00 72.31 176 ALA A N 1
ATOM 1396 C CA . ALA A 1 176 ? -21.013 -5.404 36.970 1.00 72.31 176 ALA A CA 1
ATOM 1397 C C . ALA A 1 176 ? -20.402 -5.455 38.380 1.00 72.31 176 ALA A C 1
ATOM 1399 O O . ALA A 1 176 ? -20.876 -6.224 39.216 1.00 72.31 176 ALA A O 1
ATOM 1400 N N . GLU A 1 177 ? -19.391 -4.629 38.671 1.00 75.75 177 GLU A N 1
ATOM 1401 C CA . GLU A 1 177 ? -18.811 -4.528 40.015 1.00 75.75 177 GLU A CA 1
ATOM 1402 C C . GLU A 1 177 ? -19.833 -3.998 41.024 1.00 75.75 177 GLU A C 1
ATOM 1404 O O . GLU A 1 177 ? -20.068 -4.664 42.031 1.00 75.75 177 GLU A O 1
ATOM 1409 N N . HIS A 1 178 ? -20.532 -2.901 40.722 1.00 71.25 178 HIS A N 1
ATOM 1410 C CA . HIS A 1 178 ? -21.595 -2.386 41.588 1.00 71.25 178 HIS A CA 1
ATOM 1411 C C . HIS A 1 178 ? -22.696 -3.422 41.831 1.00 71.25 178 HIS A C 1
ATOM 1413 O O . HIS A 1 178 ? -23.086 -3.645 42.974 1.00 71.25 178 HIS A O 1
ATOM 1419 N N . LEU A 1 179 ? -23.174 -4.105 40.785 1.00 67.25 179 LEU A N 1
ATOM 1420 C CA . LEU A 1 179 ? -24.195 -5.145 40.925 1.00 67.25 179 LEU A CA 1
ATOM 1421 C C . LEU A 1 179 ? -23.705 -6.301 41.811 1.00 67.25 179 LEU A C 1
ATOM 1423 O O . LEU A 1 179 ? -24.471 -6.825 42.619 1.00 67.25 179 LEU A O 1
ATOM 1427 N N . SER A 1 180 ? -22.427 -6.673 41.695 1.00 70.56 180 SER A N 1
ATOM 1428 C CA . SER A 1 180 ? -21.819 -7.706 42.535 1.00 70.56 180 SER A CA 1
ATOM 1429 C C . SER A 1 180 ? -21.652 -7.263 43.993 1.00 70.56 180 SER A C 1
ATOM 1431 O O . SER A 1 180 ? -21.869 -8.066 44.899 1.00 70.56 180 SER A O 1
ATOM 1433 N N . GLU A 1 181 ? -21.340 -5.988 44.246 1.00 72.06 181 GLU A N 1
ATOM 1434 C CA . GLU A 1 181 ? -21.307 -5.410 45.594 1.00 72.06 181 GLU A CA 1
ATOM 1435 C C . GLU A 1 181 ? -22.703 -5.402 46.226 1.00 72.06 181 GLU A C 1
ATOM 1437 O O . GLU A 1 181 ? -22.856 -5.875 47.353 1.00 72.06 181 GLU A O 1
ATOM 1442 N N . TYR A 1 182 ? -23.736 -4.987 45.480 1.00 67.38 182 TYR A N 1
ATOM 1443 C CA . TYR A 1 182 ? -25.133 -5.086 45.915 1.00 67.38 182 TYR A CA 1
ATOM 1444 C C . TYR A 1 182 ? -25.537 -6.537 46.213 1.00 67.38 182 TYR A C 1
ATOM 1446 O O . TYR A 1 182 ? -26.124 -6.822 47.257 1.00 67.38 182 TYR A O 1
ATOM 1454 N N . GLN A 1 183 ? -25.205 -7.491 45.340 1.00 67.88 183 GLN A N 1
ATOM 1455 C CA . GLN A 1 183 ? -25.492 -8.903 45.607 1.00 67.88 183 GLN A CA 1
ATOM 1456 C C . GLN A 1 183 ? -24.808 -9.388 46.889 1.00 67.88 183 GLN A C 1
ATOM 1458 O O . GLN A 1 183 ? -25.434 -10.037 47.728 1.00 67.88 183 GLN A O 1
ATOM 1463 N N . ARG A 1 184 ? -23.546 -9.011 47.091 1.00 72.75 184 ARG A N 1
ATOM 1464 C CA . ARG A 1 184 ? -22.765 -9.441 48.249 1.00 72.75 184 ARG A CA 1
ATOM 1465 C C . ARG A 1 184 ? -23.255 -8.832 49.563 1.00 72.75 184 ARG A C 1
ATOM 1467 O O . ARG A 1 184 ? -23.273 -9.507 50.591 1.00 72.75 184 ARG A O 1
ATOM 1474 N N . GLU A 1 185 ? -23.656 -7.564 49.549 1.00 73.00 185 GLU A N 1
ATOM 1475 C CA . GLU A 1 185 ? -24.150 -6.858 50.734 1.00 73.00 185 GLU A CA 1
ATOM 1476 C C . GLU A 1 185 ? -25.538 -7.356 51.169 1.00 73.00 185 GLU A C 1
ATOM 1478 O O . GLU A 1 185 ? -25.796 -7.538 52.368 1.00 73.00 185 GLU A O 1
ATOM 1483 N N . TYR A 1 186 ? -26.421 -7.631 50.205 1.00 66.25 186 TYR A N 1
ATOM 1484 C CA . TYR A 1 186 ? -27.819 -7.953 50.486 1.00 66.25 186 TYR A CA 1
ATOM 1485 C C . TYR A 1 186 ? -28.110 -9.459 50.538 1.00 66.25 186 TYR A C 1
ATOM 1487 O O . TYR A 1 186 ? -28.877 -9.861 51.419 1.00 66.25 186 TYR A O 1
ATOM 1495 N N . PHE A 1 187 ? -27.479 -10.275 49.682 1.00 67.56 187 PHE A N 1
ATOM 1496 C CA . PHE A 1 187 ? -27.822 -11.691 49.476 1.00 67.56 187 PHE A CA 1
ATOM 1497 C C . PHE A 1 187 ? -26.793 -12.696 50.027 1.00 67.56 187 PHE A C 1
ATOM 1499 O O . PHE A 1 187 ? -27.214 -13.726 50.546 1.00 67.56 187 PHE A O 1
ATOM 1506 N N . ASP A 1 188 ? -25.483 -12.415 49.985 1.00 60.53 188 ASP A N 1
ATOM 1507 C CA . ASP A 1 188 ? -24.455 -13.386 50.435 1.00 60.53 188 ASP A CA 1
ATOM 1508 C C . ASP A 1 188 ? -24.164 -13.360 51.942 1.00 60.53 188 ASP A C 1
ATOM 1510 O O . ASP A 1 188 ? -23.592 -14.311 52.480 1.00 60.53 188 ASP A O 1
ATOM 1514 N N . LYS A 1 189 ? -24.530 -12.293 52.662 1.00 53.53 189 LYS A N 1
ATOM 1515 C CA . LYS A 1 189 ? -24.376 -12.292 54.122 1.00 53.53 189 LYS A CA 1
ATOM 1516 C C . LYS A 1 189 ? -25.397 -13.249 54.748 1.00 53.53 189 LYS A C 1
ATOM 1518 O O . LYS A 1 189 ? -26.577 -12.908 54.863 1.00 53.53 189 LYS A O 1
ATOM 1523 N N . THR A 1 190 ? -24.931 -14.403 55.227 1.00 55.06 190 THR A N 1
ATOM 1524 C CA . THR A 1 190 ? -25.686 -15.291 56.125 1.00 55.06 190 THR A CA 1
ATOM 1525 C C . THR A 1 190 ? -26.215 -14.460 57.303 1.00 55.06 190 THR A C 1
ATOM 1527 O O . THR A 1 190 ? -25.473 -13.605 57.802 1.00 55.06 190 THR A O 1
ATOM 1530 N N . PRO A 1 191 ? -27.460 -14.659 57.780 1.00 53.22 191 PRO A N 1
ATOM 1531 C CA . PRO A 1 191 ? -28.045 -13.842 58.849 1.00 53.22 191 PRO A CA 1
ATOM 1532 C C . PRO A 1 191 ? -27.139 -13.704 60.082 1.00 53.22 191 PRO A C 1
ATOM 1534 O O . PRO A 1 191 ? -27.097 -12.637 60.683 1.00 53.22 191 PRO A O 1
ATOM 1537 N N . GLU A 1 192 ? -26.326 -14.713 60.394 1.00 48.09 192 GLU A N 1
ATOM 1538 C CA . GLU A 1 192 ? -25.356 -14.687 61.496 1.00 48.09 192 GLU A CA 1
ATOM 1539 C C . GLU A 1 192 ? -24.232 -13.644 61.319 1.00 48.09 192 GLU A C 1
ATOM 1541 O O . GLU A 1 192 ? -23.812 -13.030 62.295 1.00 48.09 192 GLU A O 1
ATOM 1546 N N . GLN A 1 193 ? -23.786 -13.354 60.090 1.00 49.12 193 GLN A N 1
ATOM 1547 C CA . GLN A 1 193 ? -22.748 -12.345 59.820 1.00 49.12 193 GLN A CA 1
ATOM 1548 C C . GLN A 1 193 ? -23.280 -10.907 59.896 1.00 49.12 193 GLN A C 1
ATOM 1550 O O . GLN A 1 193 ? -22.560 -10.012 60.334 1.00 49.12 193 GLN A O 1
ATOM 1555 N N . LYS A 1 194 ? -24.555 -10.674 59.542 1.00 50.19 194 LYS A N 1
ATOM 1556 C CA . LYS A 1 194 ? -25.196 -9.353 59.698 1.00 50.19 194 LYS A CA 1
ATOM 1557 C C . LYS A 1 194 ? -25.317 -8.949 61.170 1.00 50.19 194 LYS A C 1
ATOM 1559 O O . LYS A 1 194 ? -25.091 -7.786 61.488 1.00 50.19 194 LYS A O 1
ATOM 1564 N N . VAL A 1 195 ? -25.639 -9.889 62.063 1.00 48.00 195 VAL A N 1
ATOM 1565 C CA . VAL A 1 195 ? -25.795 -9.608 63.504 1.00 48.00 195 VAL A CA 1
ATOM 1566 C C . VAL A 1 195 ? -24.442 -9.289 64.150 1.00 48.00 195 VAL A C 1
ATOM 1568 O O . VAL A 1 195 ? -24.344 -8.352 64.937 1.00 48.00 195 VAL A O 1
ATOM 1571 N N . VAL A 1 196 ? -23.377 -9.991 63.744 1.00 44.38 196 VAL A N 1
ATOM 1572 C CA . VAL A 1 196 ? -22.015 -9.748 64.248 1.00 44.38 196 VAL A CA 1
ATOM 1573 C C . VAL A 1 196 ? -21.458 -8.404 63.755 1.00 44.38 196 VAL A C 1
ATOM 1575 O O . VAL A 1 196 ? -20.900 -7.654 64.554 1.00 44.38 196 VAL A O 1
ATOM 1578 N N . ASP A 1 197 ? -21.662 -8.036 62.486 1.00 49.19 197 ASP A N 1
ATOM 1579 C CA . ASP A 1 197 ? -21.216 -6.736 61.951 1.00 49.19 197 ASP A CA 1
ATOM 1580 C C . ASP A 1 197 ? -21.968 -5.544 62.586 1.00 49.19 197 ASP A C 1
ATOM 1582 O O . ASP A 1 197 ? -21.367 -4.503 62.869 1.00 49.19 197 ASP A O 1
ATOM 1586 N N . LEU A 1 198 ? -23.274 -5.694 62.852 1.00 50.16 198 LEU A N 1
ATOM 1587 C CA . LEU A 1 198 ? -24.101 -4.670 63.508 1.00 50.16 198 LEU A CA 1
ATOM 1588 C C . LEU A 1 198 ? -23.684 -4.422 64.968 1.00 50.16 198 LEU A C 1
ATOM 1590 O O . LEU A 1 198 ? -23.692 -3.271 65.416 1.00 50.16 198 LEU A O 1
ATOM 1594 N N . ASP A 1 199 ? -23.279 -5.466 65.697 1.00 39.66 199 ASP A N 1
ATOM 1595 C CA . ASP A 1 199 ? -22.799 -5.343 67.079 1.00 39.66 199 ASP A CA 1
ATOM 1596 C C . ASP A 1 199 ? -21.354 -4.820 67.168 1.00 39.66 199 ASP A C 1
ATOM 1598 O O . ASP A 1 199 ? -21.032 -4.053 68.081 1.00 39.66 199 ASP A O 1
ATOM 1602 N N . PHE A 1 200 ? -20.485 -5.137 66.198 1.00 42.25 200 PHE A N 1
ATOM 1603 C CA . PHE A 1 200 ? -19.121 -4.588 66.150 1.00 42.25 200 PHE A CA 1
ATOM 1604 C C . PHE A 1 200 ? -19.078 -3.117 65.709 1.00 42.25 200 PHE A C 1
ATOM 1606 O O . PHE A 1 200 ? -18.251 -2.347 66.210 1.00 42.25 200 PHE A O 1
ATOM 1613 N N . SER A 1 201 ? -19.981 -2.686 64.821 1.00 47.81 201 SER A N 1
ATOM 1614 C CA . SER A 1 201 ? -19.998 -1.305 64.321 1.00 47.81 201 SER A CA 1
ATOM 1615 C C . SER A 1 201 ? -20.553 -0.284 65.327 1.00 47.81 201 SER A C 1
ATOM 1617 O O . SER A 1 201 ? -20.304 0.914 65.182 1.00 47.81 201 SER A O 1
ATOM 1619 N N . LYS A 1 202 ? -21.243 -0.714 66.393 1.00 43.66 202 LYS A N 1
ATOM 1620 C CA . LYS A 1 202 ? -21.824 0.181 67.417 1.00 43.66 202 LYS A CA 1
ATOM 1621 C C . LYS A 1 202 ? -20.813 0.848 68.365 1.00 43.66 202 LYS A C 1
ATOM 1623 O O . LYS A 1 202 ? -21.226 1.621 69.225 1.00 43.66 202 LYS A O 1
ATOM 1628 N N . LYS A 1 203 ? -19.499 0.602 68.236 1.00 41.12 203 LYS A N 1
ATOM 1629 C CA . LYS A 1 203 ? -18.477 1.135 69.167 1.00 41.12 203 LYS A CA 1
ATOM 1630 C C . LYS A 1 203 ? -17.558 2.244 68.639 1.00 41.12 203 LYS A C 1
ATOM 1632 O O . LYS A 1 203 ? -16.612 2.608 69.336 1.00 41.12 203 LYS A O 1
ATOM 1637 N N . LYS A 1 204 ? -17.839 2.852 67.483 1.00 40.41 204 LYS A N 1
ATOM 1638 C CA . LYS A 1 204 ? -17.171 4.099 67.063 1.00 40.41 204 LYS A CA 1
ATOM 1639 C C . LYS A 1 204 ? -18.172 5.142 66.548 1.00 40.41 204 LYS A C 1
ATOM 1641 O O . LYS A 1 204 ? -18.498 5.170 65.373 1.00 40.41 204 LYS A O 1
ATOM 1646 N N . THR A 1 205 ? -18.569 6.008 67.484 1.00 32.56 205 THR A N 1
ATOM 1647 C CA . THR A 1 205 ? -18.874 7.443 67.308 1.00 32.56 205 THR A CA 1
ATOM 1648 C C . THR A 1 205 ? -20.136 7.827 66.503 1.00 32.56 205 THR A C 1
ATOM 1650 O O . THR A 1 205 ? -20.159 7.793 65.280 1.00 32.56 205 THR A O 1
ATOM 1653 N N . GLU A 1 206 ? -21.171 8.276 67.223 1.00 35.12 206 GLU A N 1
ATOM 1654 C CA . GLU A 1 206 ? -22.364 9.015 66.748 1.00 35.12 206 GLU A CA 1
ATOM 1655 C C . GLU A 1 206 ? -22.032 10.436 66.191 1.00 35.12 206 GLU A C 1
ATOM 1657 O O . GLU A 1 206 ? -20.936 10.932 66.459 1.00 35.12 206 GLU A O 1
ATOM 1662 N N . PRO A 1 207 ? -22.985 11.238 65.641 1.00 41.00 207 PRO A N 1
ATOM 1663 C CA . PRO A 1 207 ? -24.030 10.956 64.637 1.00 41.00 207 PRO A CA 1
ATOM 1664 C C . PRO A 1 207 ? -24.203 12.101 63.586 1.00 41.00 207 PRO A C 1
ATOM 1666 O O . PRO A 1 207 ? -23.848 13.257 63.819 1.00 41.00 207 PRO A O 1
ATOM 1669 N N . LYS A 1 208 ? -24.922 11.849 62.480 1.00 31.52 208 LYS A N 1
ATOM 1670 C CA . LYS A 1 208 ? -25.833 12.858 61.896 1.00 31.52 208 LYS A CA 1
ATOM 1671 C C . LYS A 1 208 ? -27.160 12.172 61.564 1.00 31.52 208 LYS A C 1
ATOM 1673 O O . LYS A 1 208 ? -27.203 11.243 60.769 1.00 31.52 208 LYS A O 1
ATOM 1678 N N . LYS A 1 209 ? -28.206 12.585 62.283 1.00 43.66 209 LYS A N 1
ATOM 1679 C CA . LYS A 1 209 ? -29.564 12.025 62.282 1.00 43.66 209 LYS A CA 1
ATOM 1680 C C . LYS A 1 209 ? -30.204 12.086 60.890 1.00 43.66 209 LYS A C 1
ATOM 1682 O O . LYS A 1 209 ? -30.284 13.172 60.322 1.00 43.66 209 LYS A O 1
ATOM 1687 N N . LEU A 1 210 ? -30.763 10.969 60.431 1.00 36.41 210 LEU A N 1
ATOM 1688 C CA . LEU A 1 210 ? -31.953 10.972 59.583 1.00 36.41 210 LEU A CA 1
ATOM 1689 C C . LEU A 1 210 ? -32.952 10.010 60.230 1.00 36.41 210 LEU A C 1
ATOM 1691 O O . LEU A 1 210 ? -32.756 8.798 60.248 1.00 36.41 210 LEU A O 1
ATOM 1695 N N . THR A 1 211 ? -33.938 10.592 60.902 1.00 32.69 211 THR A N 1
ATOM 1696 C CA . THR A 1 211 ? -35.006 9.896 61.617 1.00 32.69 211 THR A CA 1
ATOM 1697 C C . THR A 1 211 ? -35.960 9.260 60.606 1.00 32.69 211 THR A C 1
ATOM 1699 O O . THR A 1 211 ? -36.264 9.846 59.571 1.00 32.69 211 THR A O 1
ATOM 1702 N N . SER A 1 212 ? -36.437 8.063 60.918 1.00 42.56 212 SER A N 1
ATOM 1703 C CA . SER A 1 212 ? -37.326 7.218 60.117 1.00 42.56 212 SER A CA 1
ATOM 1704 C C . SER A 1 212 ? -38.797 7.671 60.112 1.00 42.56 212 SER A C 1
ATOM 1706 O O . SER A 1 212 ? -39.680 6.829 60.245 1.00 42.56 212 SER A O 1
ATOM 1708 N N . GLU A 1 213 ? -39.083 8.972 59.998 1.00 43.16 213 GLU A N 1
ATOM 1709 C CA . GLU A 1 213 ? -40.465 9.489 60.102 1.00 43.16 213 GLU A CA 1
ATOM 1710 C C . GLU A 1 213 ? -41.021 10.218 58.862 1.00 43.16 213 GLU A C 1
ATOM 1712 O O . GLU A 1 213 ? -42.210 10.503 58.864 1.00 43.16 213 GLU A O 1
ATOM 1717 N N . ASP A 1 214 ? -40.277 10.411 57.762 1.00 40.03 214 ASP A N 1
ATOM 1718 C CA . ASP A 1 214 ? -40.777 11.193 56.601 1.00 40.03 214 ASP A CA 1
ATOM 1719 C C . ASP A 1 214 ? -40.711 10.484 55.231 1.00 40.03 214 ASP A C 1
ATOM 1721 O O . ASP A 1 214 ? -40.367 11.081 54.214 1.00 40.03 214 ASP A O 1
ATOM 1725 N N . LEU A 1 215 ? -41.081 9.205 55.157 1.00 46.75 215 LEU A N 1
ATOM 1726 C CA . LEU A 1 215 ? -41.437 8.577 53.873 1.00 46.75 215 LEU A CA 1
ATOM 1727 C C . LEU A 1 215 ? -42.797 7.889 53.994 1.00 46.75 215 LEU A C 1
ATOM 1729 O O . LEU A 1 215 ? -42.917 6.666 53.969 1.00 46.75 215 LEU A O 1
ATOM 1733 N N . THR A 1 216 ? -43.841 8.699 54.169 1.00 41.72 216 THR A N 1
ATOM 1734 C CA . THR A 1 216 ? -45.220 8.268 53.937 1.00 41.72 216 THR A CA 1
ATOM 1735 C C . THR A 1 216 ? -45.493 8.331 52.440 1.00 41.72 216 THR A C 1
ATOM 1737 O O . THR A 1 216 ? -45.899 9.356 51.903 1.00 41.72 216 THR A O 1
ATOM 1740 N N . PHE A 1 217 ? -45.231 7.225 51.747 1.00 47.28 217 PHE A N 1
ATOM 1741 C CA . PHE A 1 217 ? -45.610 7.093 50.345 1.00 47.28 217 PHE A CA 1
ATOM 1742 C C . PHE A 1 217 ? -47.131 7.169 50.222 1.00 47.28 217 PHE A C 1
ATOM 1744 O O . PHE A 1 217 ? -47.880 6.504 50.946 1.00 47.28 217 PHE A O 1
ATOM 1751 N N . THR A 1 218 ? -47.604 8.003 49.306 1.00 67.44 218 THR A N 1
ATOM 1752 C CA . THR A 1 218 ? -49.021 8.039 48.957 1.00 67.44 218 THR A CA 1
ATOM 1753 C C . THR A 1 218 ? -49.408 6.731 48.259 1.00 67.44 218 THR A C 1
ATOM 1755 O O . THR A 1 218 ? -48.585 6.070 47.623 1.00 67.44 218 THR A O 1
ATOM 1758 N N . LYS A 1 219 ? -50.681 6.317 48.366 1.00 63.31 219 LYS A N 1
ATOM 1759 C CA . LYS A 1 219 ? -51.163 5.058 47.753 1.00 63.31 219 LYS A CA 1
ATOM 1760 C C . LYS A 1 219 ? -50.927 4.998 46.237 1.00 63.31 219 LYS A C 1
ATOM 1762 O O . LYS A 1 219 ? -50.842 3.910 45.676 1.00 63.31 219 LYS A O 1
ATOM 1767 N N . GLU A 1 220 ? -50.820 6.161 45.601 1.00 61.41 220 GLU A N 1
ATOM 1768 C CA . GLU A 1 220 ? -50.510 6.324 44.182 1.00 61.41 220 GLU A CA 1
ATOM 1769 C C . GLU A 1 220 ? -49.037 5.986 43.899 1.00 61.41 220 GLU A C 1
ATOM 1771 O O . GLU A 1 220 ? -48.758 5.177 43.017 1.00 61.41 220 GLU A O 1
ATOM 1776 N N . GLU A 1 221 ? -48.098 6.477 44.710 1.00 58.19 221 GLU A N 1
ATOM 1777 C CA . GLU A 1 221 ? -46.664 6.178 44.572 1.00 58.19 221 GLU A CA 1
ATOM 1778 C C . GLU A 1 221 ? -46.357 4.694 44.803 1.00 58.19 221 GLU A C 1
ATOM 1780 O O . GLU A 1 221 ? -45.591 4.096 44.050 1.00 58.19 221 GLU A O 1
ATOM 1785 N N . GLU A 1 222 ? -47.017 4.048 45.771 1.00 62.72 222 GLU A N 1
ATOM 1786 C CA . GLU A 1 222 ? -46.872 2.600 45.962 1.00 62.72 222 GLU A CA 1
ATOM 1787 C C . GLU A 1 222 ? -47.412 1.776 44.779 1.00 62.72 222 GLU A C 1
ATOM 1789 O O . GLU A 1 222 ? -46.956 0.652 44.552 1.00 62.72 222 GLU A O 1
ATOM 1794 N N . SER A 1 223 ? -48.401 2.296 44.043 1.00 64.62 223 SER A N 1
ATOM 1795 C CA . SER A 1 223 ? -48.941 1.627 42.854 1.00 64.62 223 SER A CA 1
ATOM 1796 C C . SER A 1 223 ? -47.987 1.733 41.667 1.00 64.62 223 SER A C 1
ATOM 1798 O O . SER A 1 223 ? -47.717 0.718 41.033 1.00 64.62 223 SER A O 1
ATOM 1800 N N . VAL A 1 224 ? -47.375 2.904 41.464 1.00 67.81 224 VAL A N 1
ATOM 1801 C CA . VAL A 1 224 ? -46.366 3.133 40.418 1.00 67.81 224 VAL A CA 1
ATOM 1802 C C . VAL A 1 224 ? -45.121 2.293 40.685 1.00 67.81 224 VAL A C 1
ATOM 1804 O O . VAL A 1 224 ? -44.587 1.659 39.782 1.00 67.81 224 VAL A O 1
ATOM 1807 N N . ILE A 1 225 ? -44.679 2.218 41.942 1.00 67.75 225 ILE A N 1
ATOM 1808 C CA . ILE A 1 225 ? -43.531 1.386 42.320 1.00 67.75 225 ILE A CA 1
ATOM 1809 C C . ILE A 1 225 ? -43.838 -0.097 42.076 1.00 67.75 225 ILE A C 1
ATOM 1811 O O . ILE A 1 225 ? -42.982 -0.820 41.569 1.00 67.75 225 ILE A O 1
ATOM 1815 N N . ARG A 1 226 ? -45.056 -0.560 42.386 1.00 68.75 226 ARG A N 1
ATOM 1816 C CA . ARG A 1 226 ? -45.470 -1.941 42.094 1.00 68.75 226 ARG A CA 1
ATOM 1817 C C . ARG A 1 226 ? -45.557 -2.220 40.596 1.00 68.75 226 ARG A C 1
ATOM 1819 O O . ARG A 1 226 ? -45.116 -3.284 40.181 1.00 68.75 226 ARG A O 1
ATOM 1826 N N . GLU A 1 227 ? -46.058 -1.277 39.807 1.00 70.94 227 GLU A N 1
ATOM 1827 C CA . GLU A 1 227 ? -46.157 -1.394 38.349 1.00 70.94 227 GLU A CA 1
ATOM 1828 C C . GLU A 1 227 ? -44.768 -1.474 37.698 1.00 70.94 227 GLU A C 1
ATOM 1830 O O . GLU A 1 227 ? -44.505 -2.395 36.930 1.00 70.94 227 GLU A O 1
ATOM 1835 N N . VAL A 1 228 ? -43.828 -0.617 38.113 1.00 67.69 228 VAL A N 1
ATOM 1836 C CA . VAL A 1 228 ? -42.431 -0.653 37.646 1.00 67.69 228 VAL A CA 1
ATOM 1837 C C . VAL A 1 228 ? -41.745 -1.962 38.046 1.00 67.69 228 VAL A C 1
ATOM 1839 O O . VAL A 1 228 ? -41.055 -2.579 37.242 1.00 67.69 228 VAL A O 1
ATOM 1842 N N . ILE A 1 229 ? -41.948 -2.440 39.274 1.00 69.50 229 ILE A N 1
ATOM 1843 C CA . ILE A 1 229 ? -41.391 -3.729 39.711 1.00 69.50 229 ILE A CA 1
ATOM 1844 C C . ILE A 1 229 ? -41.952 -4.871 38.858 1.00 69.50 229 ILE A C 1
ATOM 1846 O O . ILE A 1 229 ? -41.207 -5.768 38.476 1.00 69.50 229 ILE A O 1
ATOM 1850 N N . GLN A 1 230 ? -43.240 -4.836 38.532 1.00 68.75 230 GLN A N 1
ATOM 1851 C CA . GLN A 1 230 ? -43.905 -5.897 37.787 1.00 68.75 230 GLN A CA 1
ATOM 1852 C C . GLN A 1 230 ? -43.576 -5.873 36.285 1.00 68.75 230 GLN A C 1
ATOM 1854 O O . GLN A 1 230 ? -43.559 -6.930 35.663 1.00 68.75 230 GLN A O 1
ATOM 1859 N N . GLU A 1 231 ? -43.259 -4.707 35.717 1.00 74.25 231 GLU A N 1
ATOM 1860 C CA . GLU A 1 231 ? -42.838 -4.559 34.318 1.00 74.25 231 GLU A CA 1
ATOM 1861 C C . GLU A 1 231 ? -41.382 -4.989 34.075 1.00 74.25 231 GLU A C 1
ATOM 1863 O O . GLU A 1 231 ? -41.058 -5.486 33.000 1.00 74.25 231 GLU A O 1
ATOM 1868 N N . TYR A 1 232 ? -40.501 -4.849 35.073 1.00 50.53 232 TYR A N 1
ATOM 1869 C CA . TYR A 1 232 ? -39.086 -5.223 34.940 1.00 50.53 232 TYR A CA 1
ATOM 1870 C C . TYR A 1 232 ? -38.736 -6.608 35.509 1.00 50.53 232 TYR A C 1
ATOM 1872 O O . TYR A 1 232 ? -37.692 -7.157 35.153 1.00 50.53 232 TYR A O 1
ATOM 1880 N N . LEU A 1 233 ? -39.566 -7.172 36.394 1.00 55.47 233 LEU A N 1
ATOM 1881 C CA . LEU A 1 233 ? -39.353 -8.494 37.012 1.00 55.47 233 LEU A CA 1
ATOM 1882 C C . LEU A 1 233 ? -40.418 -9.537 36.623 1.00 55.47 233 LEU A C 1
ATOM 1884 O O . LEU A 1 233 ? -40.401 -10.639 37.176 1.00 55.47 233 LEU A O 1
ATOM 1888 N N . GLY A 1 234 ? -41.330 -9.195 35.705 1.00 43.78 234 GLY A N 1
ATOM 1889 C CA . GLY A 1 234 ? -42.278 -10.110 35.059 1.00 43.78 234 GLY A CA 1
ATOM 1890 C C . GLY A 1 234 ? -41.729 -10.699 33.768 1.00 43.78 234 GLY A C 1
ATOM 1891 O O . GLY A 1 234 ? -41.409 -9.906 32.858 1.00 43.78 234 GLY A O 1
#

Foldseek 3Di:
DVLVVLLVVLLVVLVVLLVVLLVLLVVLLVVLVVVLVLLLVLVPRPDPLSVVLLVVQLVCVVVVNHDPDLLVSLVVSQQPDDDPNHGLVVSLCVLVVSLVCLQVSLVVSLVVCVVVVHDPVSSVVSNVSSVVSSVSSVVSSVVSVSVVSSVSSSVSSSCCCVVPVVVVSVVVVVVVVVVVVVCCVPPVDDPVNVVVVVVVVVPDDDDDDDDPDPPPDDPVNVVVVVVVCVVVVD